Protein 3HZ2 (pdb70)

InterPro domains:
  IPR001064 Beta/gamma crystallin [PF00030] (41-120)
  IPR001064 Beta/gamma crystallin [PS50915] (39-78)
  IPR001064 Beta/gamma crystallin [PS50915] (79-120)
  IPR001064 Beta/gamma crystallin [SM00247] (40-120)
  IPR011024 Gamma-crystallin-like [SSF49695] (39-120)
  IPR050252 Beta/Gamma-Crystallin [PTHR11818] (39-119)

CATH classification: 2.60.20.10

Solvent-accessible surface area: 15380 Å² total; per-residue (Å²): 184,87,10,47,0,32,0,22,50,94,84,112,55,24,47,88,50,51,77,1,93,66,70,26,67,31,0,22,73,98,0,40,70,85,0,5,0,0,48,5,116,24,29,50,0,54,0,14,18,120,32,101,49,21,42,92,114,48,68,10,24,93,33,108,39,54,33,0,103,75,3,12,1,57,59,79,23,0,6,0,0,82,91,103,193,86,11,48,0,32,0,21,50,94,82,111,54,23,49,81,50,51,78,1,90,67,70,28,65,32,0,22,69,104,0,62,74,83,0,5,0,0,48,2,89,23,29,55,0,14,0,0,21,128,93,71,36,18,11,154,54,48,68,10,25,93,30,97,41,53,31,0,102,75,3,12,1,59,62,79,23,0,6,0,0,40,89,107,191,79,24,47,0,36,0,22,49,61,51,107,56,23,49,90,49,42,72,2,83,62,53,27,67,30,0,19,87,109,0,40,63,70,0,4,0,0,49,4,114,22,33,52,0,56,0,24,23,129,34,101,48,21,42,152,112,50,67,12,24,95,31,103,40,51,30,0,71,88,20,50,1,47,6,14,24,0,5,0,0,90,71,108,165,83,21,38,0,28,0,22,47,59,49,107,56,23,49,117,55,47,75,1,90,61,63,27,66,30,0,16,104,111,0,60,66,67,0,3,0,0,49,4,91,15,32,51,0,15,0,0,18,116,84,77,37,18,12,88,54,48,66,13,25,94,31,107,39,50,33,1,72,88,19,49,1,49,6,14,24,0,6,0,0,35,73,112

Foldseek 3Di:
DQWKKKWAQAFQRDDDIAIDRFWWLFADDPCQLRTFWMATQAAKKKFAQAGNRDHDIFIGGGDIGSGCVVSVDDHSRTGTMGGD/DQWWKKFAQAQQRDDDIDIDRFWWLFADDPCQLRTFWMAGQAAKKKFAQAGNRDHDIFIGGGDIGSGCVVSVDDHSRTGTMGGD/DQWWKKFAQAQQRDDDIDIDRFWWLFAHDPCQLRTFWMAGQAAKKKFAQAGRRDHDIFIDGGDIGSGCVVSVDDHSRTGTMGGD/DAWWKKFAQAQQRDDDIDIDRFWWLFADDPCQLRTFWMATQAAKKKFAQAGNRDHDIFIDGGDIGSGCVVSVDDHSRTGTMGGD

B-factor: mean 15.64, std 8.11, range [5.04, 55.4]

Secondary structure (DSSP, 8-state):
---EEEEEEEGGGEEEEEEESS-BTT-SSS-TTT--EEEEEES-EEEEEETTTEEEEEEE-SEEESSGGGGTPPTT---EEEE-/---EEEEEEEGGGEEEEEEESS-BTT-SSS-TTT--EEEEEES-EEEEEETTTEEEEEEE-SEEESSGGGGTPPTT---EEEE-/---EEEEEEEGGGEEEEEEESS-BTT-SSS-TTT--EEEEEES-EEEEEETTTEEEEEEE-SEEESSGGGGTPPTT---EEEE-/---EEEEEEETTTEEEEEEESS-BTTSSTT-TTT--EEEEEES-EEEEEETTTEEEEEEE-SEEESSGGGGTPPTT---EEEE-

Structure (mmCIF, N/CA/C/O backbone):
data_3HZ2
#
_entry.id   3HZ2
#
_cell.length_a   29.300
_cell.length_b   54.202
_cell.length_c   54.179
_cell.angle_alpha   85.810
_cell.angle_beta   74.310
_cell.angle_gamma   74.320
#
_symmetry.space_group_name_H-M   'P 1'
#
loop_
_entity.id
_entity.type
_entity.pdbx_description
1 polymer 'Beta/gama crystallin family protein'
2 non-polymer 'CALCIUM ION'
3 water water
#
loop_
_atom_site.group_PDB
_atom_site.id
_atom_site.type_symbol
_atom_site.label_atom_id
_atom_site.label_alt_id
_atom_site.label_comp_id
_atom_site.label_asym_id
_atom_site.label_entity_id
_atom_site.label_seq_id
_atom_site.pdbx_PDB_ins_code
_atom_site.Cartn_x
_atom_site.Cartn_y
_atom_site.Cartn_z
_atom_site.occupancy
_atom_site.B_iso_or_equiv
_atom_site.auth_seq_id
_atom_site.auth_comp_id
_atom_site.auth_asym_id
_atom_site.auth_atom_id
_atom_site.pdbx_PDB_model_num
ATOM 1 N N . ASN A 1 1 ? -8.554 -14.822 9.739 1.00 40.12 1 ASN A N 1
ATOM 2 C CA . ASN A 1 1 ? -8.974 -13.969 8.591 1.00 38.87 1 ASN A CA 1
ATOM 3 C C . ASN A 1 1 ? -8.697 -12.497 8.870 1.00 37.49 1 ASN A C 1
ATOM 4 O O . ASN A 1 1 ? -9.245 -11.617 8.204 1.00 37.69 1 ASN A O 1
ATOM 9 N N . ALA A 1 2 ? -7.848 -12.237 9.860 1.00 34.52 2 ALA A N 1
ATOM 10 C CA . ALA A 1 2 ? -7.491 -10.871 10.225 1.00 31.57 2 ALA A 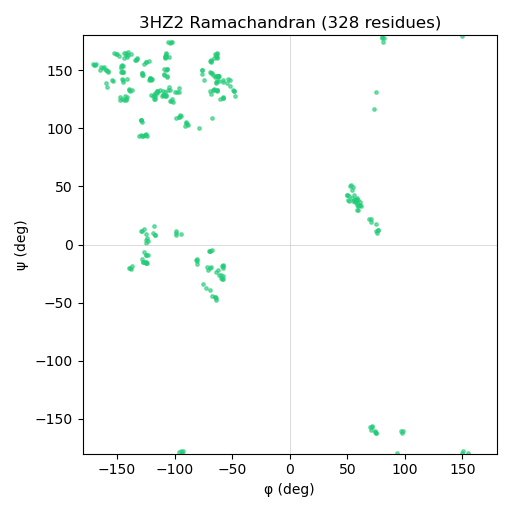CA 1
ATOM 11 C C . ALA A 1 2 ? -6.987 -10.128 8.990 1.00 29.11 2 ALA A C 1
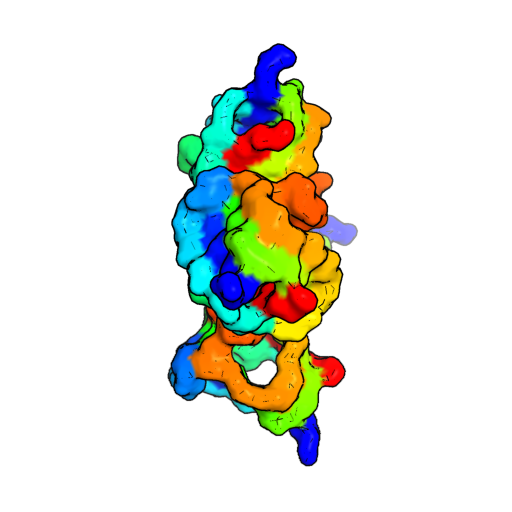ATOM 12 O O . ALA A 1 2 ? -6.301 -10.708 8.148 1.00 28.48 2 ALA A O 1
ATOM 14 N N . ALA A 1 3 ? -7.333 -8.848 8.885 1.00 25.78 3 ALA A N 1
ATOM 15 C CA . ALA A 1 3 ? -6.924 -8.031 7.747 1.00 21.19 3 ALA A CA 1
ATOM 16 C C . ALA A 1 3 ? -5.418 -8.098 7.511 1.00 18.60 3 ALA A C 1
ATOM 17 O O . ALA A 1 3 ? -4.624 -8.030 8.449 1.00 17.31 3 ALA A O 1
ATOM 19 N N . GLU A 1 4 ? -5.028 -8.236 6.249 1.00 16.38 4 GLU A N 1
ATOM 20 C CA . GLU A 1 4 ? -3.618 -8.311 5.900 1.00 14.52 4 GLU A CA 1
ATOM 21 C C . GLU A 1 4 ? -3.381 -7.824 4.480 1.00 11.98 4 GLU A C 1
ATOM 22 O O . GLU A 1 4 ? -4.170 -8.097 3.583 1.00 10.96 4 GLU A O 1
ATOM 28 N N . VAL A 1 5 ? -2.288 -7.099 4.283 1.00 10.28 5 VAL A N 1
ATOM 29 C CA . VAL A 1 5 ? -1.961 -6.587 2.960 1.00 9.31 5 VAL A CA 1
ATOM 30 C C . VAL A 1 5 ? -0.454 -6.608 2.774 1.00 10.16 5 VAL A C 1
ATOM 31 O O . VAL A 1 5 ? 0.295 -6.313 3.704 1.00 10.90 5 VAL A O 1
ATOM 35 N N . ILE A 1 6 ? -0.013 -6.990 1.579 1.00 9.78 6 ILE A N 1
ATOM 36 C CA . ILE A 1 6 ? 1.408 -7.011 1.277 1.00 8.85 6 ILE A CA 1
ATOM 37 C C . ILE A 1 6 ? 1.654 -6.002 0.161 1.00 9.36 6 ILE A C 1
ATOM 38 O O . ILE A 1 6 ? 0.991 -6.028 -0.878 1.00 8.88 6 ILE A O 1
ATOM 43 N N . VAL A 1 7 ? 2.593 -5.096 0.395 1.00 9.42 7 VAL A N 1
ATOM 44 C CA . VAL A 1 7 ? 2.926 -4.071 -0.583 1.00 8.64 7 VAL A CA 1
ATOM 45 C C . VAL A 1 7 ? 4.298 -4.374 -1.168 1.00 8.59 7 VAL A C 1
ATOM 46 O O . VAL A 1 7 ? 5.174 -4.901 -0.480 1.00 7.51 7 VAL A O 1
ATOM 50 N N . TYR A 1 8 ? 4.482 -4.043 -2.441 1.00 9.25 8 TYR A N 1
ATOM 51 C CA . TYR A 1 8 ? 5.746 -4.320 -3.111 1.00 8.20 8 TYR A CA 1
ATOM 52 C C . TYR A 1 8 ? 6.346 -3.118 -3.812 1.00 8.92 8 TYR A C 1
ATOM 53 O O . TYR A 1 8 ? 5.631 -2.258 -4.331 1.00 5.85 8 TYR A O 1
ATOM 62 N N . GLU A 1 9 ? 7.674 -3.093 -3.839 1.00 9.16 9 GLU A N 1
ATOM 63 C CA . GLU A 1 9 ? 8.427 -2.022 -4.467 1.00 9.60 9 GLU A CA 1
ATOM 64 C C . GLU A 1 9 ? 8.203 -1.945 -5.977 1.00 10.01 9 GLU A C 1
ATOM 65 O O . GLU A 1 9 ? 7.955 -0.877 -6.505 1.00 8.38 9 GLU A O 1
ATOM 71 N N . HIS A 1 10 ? 8.278 -3.068 -6.680 1.00 9.36 10 HIS A N 1
ATOM 72 C CA . HIS A 1 10 ? 8.097 -3.036 -8.128 1.00 9.60 10 HIS A CA 1
ATOM 73 C C . HIS A 1 10 ? 6.771 -3.633 -8.570 1.00 9.71 10 HIS A C 1
ATOM 74 O O . HIS A 1 10 ? 6.109 -4.342 -7.808 1.00 9.48 10 HIS A O 1
ATOM 81 N N . VAL A 1 11 ? 6.389 -3.350 -9.813 1.00 8.93 11 VAL A N 1
ATOM 82 C CA . VAL A 1 11 ? 5.162 -3.909 -10.352 1.00 9.57 11 VAL A CA 1
ATOM 83 C C . VAL A 1 11 ? 5.379 -5.417 -10.406 1.00 8.77 11 VAL A C 1
ATOM 84 O O . VAL A 1 11 ? 6.518 -5.891 -10.355 1.00 7.45 11 VAL A O 1
ATOM 88 N N . ASN A 1 12 ? 4.288 -6.162 -10.516 1.00 10.74 12 ASN A N 1
ATOM 89 C CA . ASN A 1 12 ? 4.342 -7.617 -10.540 1.00 10.51 12 ASN A CA 1
ATOM 90 C C . ASN A 1 12 ? 4.970 -8.211 -9.288 1.00 9.58 12 ASN A C 1
ATOM 91 O O . ASN A 1 12 ? 5.644 -9.242 -9.331 1.00 8.34 12 ASN A O 1
ATOM 96 N N . PHE A 1 13 ? 4.747 -7.528 -8.171 1.00 8.97 13 PHE A N 1
ATOM 97 C CA . PHE A 1 13 ? 5.200 -7.973 -6.863 1.00 7.83 13 PHE A CA 1
ATOM 98 C C . PHE A 1 13 ? 6.703 -8.174 -6.687 1.00 7.55 13 PHE A C 1
ATOM 99 O O . PHE A 1 13 ? 7.132 -9.099 -5.995 1.00 10.02 13 PHE A O 1
ATOM 107 N N . GLY A 1 14 ? 7.497 -7.290 -7.284 1.00 8.88 14 GLY A N 1
ATOM 108 C CA . GLY A 1 14 ? 8.940 -7.402 -7.170 1.00 9.50 14 GLY A CA 1
ATOM 109 C C . GLY A 1 14 ? 9.553 -6.428 -6.183 1.00 9.07 14 GLY A C 1
ATOM 110 O O . GLY A 1 14 ? 8.860 -5.571 -5.625 1.00 8.53 14 GLY A O 1
ATOM 111 N N . GLY A 1 15 ? 10.859 -6.571 -5.963 1.00 10.00 15 GLY A N 1
ATOM 112 C CA . GLY A 1 15 ? 11.576 -5.697 -5.049 1.00 9.05 15 GLY A CA 1
ATOM 113 C C . GLY A 1 15 ? 11.269 -5.886 -3.576 1.00 10.05 15 GLY A C 1
ATOM 114 O O . GLY A 1 15 ? 10.790 -6.940 -3.152 1.00 9.64 15 GLY A O 1
ATOM 115 N N . LYS A 1 16 ? 11.563 -4.856 -2.789 1.00 10.30 16 LYS A N 1
ATOM 116 C CA . LYS A 1 16 ? 11.314 -4.886 -1.352 1.00 12.93 16 LYS A CA 1
ATOM 117 C C . LYS A 1 16 ? 9.817 -5.058 -1.116 1.00 13.31 16 LYS A C 1
ATOM 118 O O . LYS A 1 16 ? 9.000 -4.493 -1.842 1.00 11.67 16 LYS A O 1
ATOM 124 N N . SER A 1 17 ? 9.458 -5.856 -0.117 1.00 12.17 17 SER A N 1
ATOM 125 C CA . SER A 1 17 ? 8.051 -6.063 0.193 1.00 11.90 17 SER A CA 1
ATOM 126 C C . SER A 1 17 ? 7.843 -5.928 1.689 1.00 11.21 17 SER A C 1
ATOM 127 O O . SER A 1 17 ? 8.789 -6.048 2.469 1.00 10.23 17 SER A O 1
ATOM 130 N N . PHE A 1 18 ? 6.604 -5.664 2.084 1.00 10.61 18 PHE A N 1
ATOM 131 C CA . PHE A 1 18 ? 6.264 -5.518 3.494 1.00 11.33 18 PHE A CA 1
ATOM 132 C C . PHE A 1 18 ? 4.899 -6.135 3.738 1.00 12.38 18 PHE A C 1
ATOM 133 O O . PHE A 1 18 ? 3.923 -5.781 3.079 1.00 11.24 18 PHE A O 1
ATOM 141 N N . ASP A 1 19 ? 4.838 -7.061 4.688 1.00 12.89 19 ASP A N 1
ATOM 142 C CA . ASP A 1 19 ? 3.589 -7.732 5.028 1.00 14.80 19 ASP A CA 1
ATOM 143 C C . ASP A 1 19 ? 2.989 -7.007 6.229 1.00 14.47 19 ASP A C 1
ATOM 144 O O . ASP A 1 19 ? 3.513 -7.095 7.337 1.00 15.61 19 ASP A O 1
ATOM 149 N N . ALA A 1 20 ? 1.889 -6.297 6.006 1.00 13.69 20 ALA A N 1
ATOM 150 C CA . ALA A 1 20 ? 1.248 -5.541 7.072 1.00 13.80 20 ALA A CA 1
ATOM 151 C C . ALA A 1 20 ? -0.042 -6.158 7.604 1.00 14.09 20 ALA A C 1
ATOM 152 O O . ALA A 1 20 ? -0.919 -6.559 6.838 1.00 12.06 20 ALA A O 1
ATOM 154 N N . THR A 1 21 ? -0.143 -6.226 8.927 1.00 13.53 21 THR A N 1
ATOM 155 C CA . THR A 1 21 ? -1.331 -6.744 9.587 1.00 14.66 21 THR A CA 1
ATOM 156 C C . THR A 1 21 ? -1.854 -5.658 10.522 1.00 15.28 21 THR A C 1
ATOM 157 O O . THR A 1 21 ? -2.835 -5.852 11.240 1.00 16.86 21 THR A O 1
ATOM 161 N N . SER A 1 22 ? -1.186 -4.508 10.496 1.00 14.97 22 SER A N 1
ATOM 162 C CA . SER A 1 22 ? -1.566 -3.362 11.318 1.00 14.50 22 SER A CA 1
ATOM 163 C C . SER A 1 22 ? -1.388 -2.092 10.494 1.00 15.00 22 SER A C 1
ATOM 164 O O . SER A 1 22 ? -0.742 -2.114 9.445 1.00 14.61 22 SER A O 1
ATOM 167 N N . ASP A 1 23 ? -1.954 -0.986 10.968 1.00 14.66 23 ASP A N 1
ATOM 168 C CA . ASP A 1 23 ? -1.871 0.277 10.244 1.00 15.22 23 ASP A CA 1
ATOM 169 C C . ASP A 1 23 ? -0.450 0.811 10.082 1.00 13.92 23 ASP A C 1
ATOM 170 O O . ASP A 1 23 ? 0.392 0.649 10.964 1.00 13.39 23 ASP A O 1
ATOM 175 N N . GLN A 1 24 ? -0.197 1.453 8.942 1.00 13.50 24 GLN A N 1
ATOM 176 C CA . GLN A 1 24 ? 1.123 1.989 8.619 1.00 12.02 24 GLN A CA 1
ATOM 177 C C . GLN A 1 24 ? 1.095 3.476 8.263 1.00 12.74 24 GLN A C 1
ATOM 178 O O . GLN A 1 24 ? 0.873 3.840 7.108 1.00 11.69 24 GLN A O 1
ATOM 184 N N . PRO A 1 25 ? 1.343 4.355 9.245 1.00 13.17 25 PRO A N 1
ATOM 185 C CA . PRO A 1 25 ? 1.330 5.796 8.974 1.00 14.11 25 PRO A CA 1
ATOM 186 C C . PRO A 1 25 ? 2.509 6.264 8.126 1.00 15.03 25 PRO A C 1
ATOM 187 O O . PRO A 1 25 ? 2.573 7.429 7.733 1.00 14.92 25 PRO A O 1
ATOM 191 N N . GLY A 1 26 ? 3.433 5.348 7.846 1.00 13.70 26 GLY A N 1
ATOM 192 C CA . GLY A 1 26 ? 4.594 5.680 7.040 1.00 15.30 26 GLY A CA 1
ATOM 193 C C . GLY A 1 26 ? 4.749 4.773 5.829 1.00 16.08 26 GLY A C 1
ATOM 194 O O . GLY A 1 26 ? 5.770 4.818 5.142 1.00 16.57 26 GLY A O 1
ATOM 195 N N . ALA A 1 27 ? 3.734 3.946 5.577 1.00 14.84 27 ALA A N 1
ATOM 196 C CA . ALA A 1 27 ? 3.714 3.017 4.446 1.00 15.82 27 ALA A CA 1
ATOM 197 C C . ALA A 1 27 ? 4.610 1.790 4.608 1.00 17.21 27 ALA A C 1
ATOM 198 O O . ALA A 1 27 ? 4.927 1.117 3.626 1.00 17.65 27 ALA A O 1
ATOM 200 N N . GLY A 1 28 ? 5.020 1.499 5.839 1.00 19.28 28 GLY A N 1
ATOM 201 C CA . GLY A 1 28 ? 5.848 0.330 6.071 1.00 21.63 28 GLY A CA 1
ATOM 202 C C . GLY A 1 28 ? 7.345 0.555 6.165 1.00 24.55 28 GLY A C 1
ATOM 203 O O . GLY A 1 28 ? 7.813 1.675 6.370 1.00 25.88 28 GLY A O 1
ATOM 204 N N . ASP A 1 29 ? 8.093 -0.533 6.004 1.00 24.98 29 ASP A N 1
ATOM 205 C CA . ASP A 1 29 ? 9.551 -0.513 6.085 1.00 25.50 29 ASP A CA 1
ATOM 206 C C . ASP A 1 29 ? 10.235 0.006 4.819 1.00 23.37 29 ASP A C 1
ATOM 207 O O . ASP A 1 29 ? 10.390 -0.726 3.844 1.00 23.24 29 ASP A O 1
ATOM 212 N N . ASN A 1 30 ? 10.649 1.269 4.849 1.00 22.13 30 ASN A N 1
ATOM 213 C CA . ASN A 1 30 ? 11.334 1.895 3.721 1.00 22.11 30 ASN A CA 1
ATOM 214 C C . ASN A 1 30 ? 10.628 1.769 2.374 1.00 20.41 30 ASN A C 1
ATOM 215 O O . ASN A 1 30 ? 11.280 1.618 1.335 1.00 19.95 30 ASN A O 1
ATOM 220 N N . LEU A 1 31 ? 9.303 1.843 2.383 1.00 16.17 31 LEU A N 1
ATOM 221 C CA . LEU A 1 31 ? 8.540 1.744 1.145 1.00 15.05 31 LEU A CA 1
ATOM 222 C C . LEU A 1 31 ? 7.739 3.003 0.846 1.00 14.27 31 LEU A C 1
ATOM 223 O O . LEU A 1 31 ? 6.825 2.980 0.026 1.00 13.34 31 LEU A O 1
ATOM 228 N N . ASN A 1 32 ? 8.072 4.100 1.516 1.00 13.96 32 ASN A N 1
ATOM 229 C CA . ASN A 1 32 ? 7.369 5.349 1.268 1.00 13.05 32 ASN A CA 1
ATOM 230 C C . ASN A 1 32 ? 7.718 5.846 -0.136 1.00 12.82 32 ASN A C 1
ATOM 231 O O . ASN A 1 32 ? 8.891 5.923 -0.509 1.00 11.03 32 ASN A O 1
ATOM 236 N N . ASP A 1 33 ? 6.689 6.166 -0.911 1.00 11.29 33 ASP A N 1
ATOM 237 C CA . ASP A 1 33 ? 6.866 6.638 -2.278 1.00 11.72 33 ASP A CA 1
ATOM 238 C C . ASP A 1 33 ? 7.561 5.634 -3.185 1.00 11.49 33 ASP A C 1
ATOM 239 O O . ASP A 1 33 ? 8.337 6.017 -4.063 1.00 10.77 33 ASP A O 1
ATOM 244 N N . LYS A 1 34 ? 7.268 4.353 -2.978 1.00 10.77 34 LYS A N 1
ATOM 245 C CA . LYS A 1 34 ? 7.860 3.290 -3.785 1.00 11.02 34 LYS A CA 1
ATOM 246 C C . LYS A 1 34 ? 6.874 2.192 -4.190 1.00 9.92 34 LYS A C 1
ATOM 247 O O . LYS A 1 34 ? 7.122 1.466 -5.143 1.00 8.22 34 LYS A O 1
ATOM 253 N N . ILE A 1 35 ? 5.768 2.050 -3.470 1.00 9.36 35 ILE A N 1
ATOM 254 C CA . ILE A 1 35 ? 4.821 0.976 -3.772 1.00 7.89 35 ILE A CA 1
ATOM 255 C C . ILE A 1 35 ? 4.249 0.977 -5.190 1.00 9.49 35 ILE A C 1
ATOM 256 O O . ILE A 1 35 ? 3.685 1.973 -5.6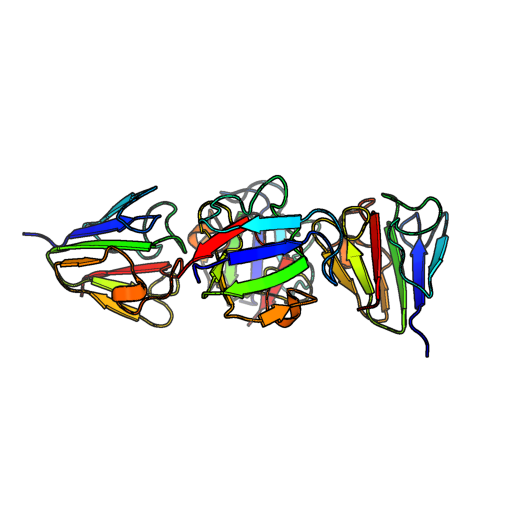47 1.00 11.22 35 ILE A O 1
ATOM 261 N N . SER A 1 36 ? 4.393 -0.163 -5.871 1.00 7.49 36 SER A N 1
ATOM 262 C CA . SER A 1 36 ? 3.926 -0.328 -7.247 1.00 8.74 36 SER A CA 1
ATOM 263 C C . SER A 1 36 ? 2.979 -1.496 -7.486 1.00 7.67 36 SER A C 1
ATOM 264 O O . SER A 1 36 ? 2.346 -1.582 -8.538 1.00 8.69 36 SER A O 1
ATOM 267 N N . SER A 1 37 ? 2.909 -2.413 -6.531 1.00 9.21 37 SER A N 1
ATOM 268 C CA . SER A 1 37 ? 1.994 -3.542 -6.640 1.00 9.04 37 SER A CA 1
ATOM 269 C C . SER A 1 37 ? 1.531 -3.876 -5.229 1.00 8.73 37 SER A C 1
ATOM 270 O O . SER A 1 37 ? 2.238 -3.611 -4.254 1.00 8.82 37 SER A O 1
ATOM 273 N N . ILE A 1 38 ? 0.333 -4.438 -5.118 1.00 8.54 38 ILE A N 1
ATOM 274 C CA . ILE A 1 38 ? -0.239 -4.739 -3.815 1.00 7.68 38 ILE A CA 1
ATOM 275 C C . ILE A 1 38 ? -1.067 -6.018 -3.821 1.00 8.34 38 ILE A C 1
ATOM 276 O O . ILE A 1 38 ? -1.688 -6.362 -4.825 1.00 7.81 38 ILE A O 1
ATOM 281 N N . LYS A 1 39 ? -1.074 -6.708 -2.685 1.00 9.45 39 LYS A N 1
ATOM 282 C CA . LYS A 1 39 ? -1.870 -7.921 -2.525 1.00 8.26 39 LYS A CA 1
ATOM 283 C C . LYS A 1 39 ? -2.686 -7.794 -1.246 1.00 8.46 39 LYS A C 1
ATOM 284 O O . LYS A 1 39 ? -2.134 -7.863 -0.151 1.00 8.78 39 LYS A O 1
ATOM 290 N N . VAL A 1 40 ? -3.994 -7.590 -1.377 1.00 8.84 40 VAL A N 1
ATOM 291 C CA . VAL A 1 40 ? -4.843 -7.490 -0.198 1.00 9.45 40 VAL A CA 1
ATOM 292 C C . VAL A 1 40 ? -5.337 -8.902 0.101 1.00 8.16 40 VAL A C 1
ATOM 293 O O . VAL A 1 40 ? -6.236 -9.407 -0.567 1.00 9.04 40 VAL A O 1
ATOM 297 N N . LYS A 1 41 ? -4.726 -9.535 1.095 1.00 10.40 41 LYS A N 1
ATOM 298 C CA . LYS A 1 41 ? -5.075 -10.896 1.485 1.00 11.89 41 LYS A CA 1
ATOM 299 C C . LYS A 1 41 ? -6.452 -10.953 2.130 1.00 12.73 41 LYS A C 1
ATOM 300 O O . LYS A 1 41 ? -7.223 -11.887 1.899 1.00 10.26 41 LYS A O 1
ATOM 306 N N . SER A 1 42 ? -6.754 -9.948 2.943 1.00 13.35 42 SER A N 1
ATOM 307 C CA . SER A 1 42 ? -8.037 -9.882 3.628 1.00 13.93 42 SER A CA 1
ATOM 308 C C . SER A 1 42 ? -8.296 -8.484 4.165 1.00 14.30 42 SER A C 1
ATOM 309 O O . SER A 1 42 ? -7.360 -7.735 4.459 1.00 15.00 42 SER A O 1
ATOM 312 N N . GLY A 1 43 ? -9.574 -8.142 4.295 1.00 14.21 43 GLY A N 1
ATOM 313 C CA . GLY A 1 43 ? -9.949 -6.833 4.791 1.00 13.74 43 GLY A CA 1
ATOM 314 C C . GLY A 1 43 ? -9.883 -5.794 3.692 1.00 13.98 43 GLY A C 1
ATOM 315 O O . GLY A 1 43 ? -9.463 -6.091 2.572 1.00 14.07 43 GLY A O 1
ATOM 316 N N . THR A 1 44 ? -10.319 -4.579 4.002 1.00 13.55 44 THR A N 1
ATOM 317 C CA . THR A 1 44 ? -10.279 -3.490 3.038 1.00 13.38 44 THR A CA 1
ATOM 318 C C . THR A 1 44 ? -9.267 -2.488 3.568 1.00 11.43 44 THR A C 1
ATOM 319 O O . THR A 1 44 ? -9.286 -2.142 4.750 1.00 11.42 44 THR A O 1
ATOM 323 N N . TRP A 1 45 ? -8.377 -2.036 2.696 1.00 9.01 45 TRP A N 1
ATOM 324 C CA . TRP A 1 45 ? -7.346 -1.097 3.102 1.00 9.25 45 TRP A CA 1
ATOM 325 C C . TRP A 1 45 ? -7.388 0.211 2.331 1.00 9.51 45 TRP A C 1
ATOM 326 O O . TRP A 1 45 ? -7.659 0.236 1.129 1.00 10.86 45 TRP A O 1
ATOM 337 N N . ARG A 1 46 ? -7.106 1.296 3.040 1.00 9.29 46 ARG A N 1
ATOM 338 C CA . ARG A 1 46 ? -7.089 2.627 2.454 1.00 9.67 46 ARG A CA 1
ATOM 339 C C . ARG A 1 46 ? -5.655 3.117 2.325 1.00 9.08 46 ARG A C 1
ATOM 340 O O . ARG A 1 46 ? -4.894 3.094 3.296 1.00 10.38 46 ARG A O 1
ATOM 348 N N . PHE A 1 47 ? -5.291 3.561 1.125 1.00 9.12 47 PHE A N 1
ATOM 349 C CA . PHE A 1 47 ? -3.946 4.053 0.867 1.00 8.21 47 PHE A CA 1
ATOM 350 C C . PHE A 1 47 ? -3.966 5.560 0.643 1.00 8.85 47 PHE A C 1
ATOM 351 O O . PHE A 1 47 ? -4.745 6.063 -0.160 1.00 10.81 47 PHE A O 1
ATOM 359 N N . TYR A 1 48 ? -3.105 6.265 1.370 1.00 9.45 48 TYR A N 1
ATOM 360 C CA . TYR A 1 48 ? -3.013 7.722 1.302 1.00 8.56 48 TYR A CA 1
ATOM 361 C C . TYR A 1 48 ? -1.763 8.186 0.578 1.00 9.79 48 TYR A C 1
ATOM 362 O O . TYR A 1 48 ? -0.727 7.522 0.617 1.00 9.93 48 TYR A O 1
ATOM 371 N N . GLU A 1 49 ? -1.848 9.342 -0.069 1.00 9.06 49 GLU A N 1
ATOM 372 C CA . GLU A 1 49 ? -0.690 9.837 -0.787 1.00 10.67 49 GLU A CA 1
ATOM 373 C C . GLU A 1 49 ? 0.319 10.534 0.123 1.00 9.71 49 GLU A C 1
ATOM 374 O O . GLU A 1 49 ? 1.434 10.778 -0.282 1.00 10.25 49 GLU A O 1
ATOM 380 N N . TYR A 1 50 ? -0.052 10.854 1.355 1.00 10.05 50 TYR A N 1
ATOM 381 C CA . TYR A 1 50 ? 0.895 11.521 2.249 1.00 10.61 50 TYR A CA 1
ATOM 382 C C . TYR A 1 50 ? 1.039 10.730 3.539 1.00 11.68 50 TYR A C 1
ATOM 383 O O . TYR A 1 50 ? 0.144 9.969 3.899 1.00 11.53 50 TYR A O 1
ATOM 392 N N . ILE A 1 51 ? 2.156 10.899 4.240 1.00 11.50 51 ILE A N 1
ATOM 393 C CA . ILE A 1 51 ? 2.336 10.167 5.489 1.00 12.92 51 ILE A CA 1
ATOM 394 C C . ILE A 1 51 ? 1.264 10.622 6.472 1.00 12.31 51 ILE A C 1
ATOM 395 O O . ILE A 1 51 ? 0.610 11.647 6.263 1.00 11.03 51 ILE A O 1
ATOM 400 N N . ASN A 1 52 ? 1.076 9.851 7.533 1.00 12.11 52 ASN A N 1
ATOM 401 C CA . ASN A 1 52 ? 0.081 10.175 8.545 1.00 12.21 52 ASN A CA 1
ATOM 402 C C . ASN A 1 52 ? -1.314 10.358 7.964 1.00 12.11 52 ASN A C 1
ATOM 403 O O . ASN A 1 52 ? -2.067 11.234 8.388 1.00 11.41 52 ASN A O 1
ATOM 408 N N . TYR A 1 53 ? -1.639 9.530 6.976 1.00 10.91 53 TYR A N 1
ATOM 409 C CA . TYR A 1 53 ? -2.949 9.541 6.337 1.00 9.92 53 TYR A CA 1
ATOM 410 C C . TYR A 1 53 ? -3.375 10.900 5.789 1.00 10.92 53 TYR A C 1
ATOM 411 O O . TYR A 1 53 ? -4.494 11.366 6.028 1.00 9.35 53 TYR A O 1
ATOM 420 N N . GLY A 1 54 ? -2.478 11.526 5.034 1.00 9.65 54 GLY A N 1
ATOM 421 C CA . GLY A 1 54 ? -2.785 12.820 4.455 1.00 10.24 54 GLY A CA 1
ATOM 422 C C . GLY A 1 54 ? -3.012 12.753 2.956 1.00 11.06 54 GLY A C 1
ATOM 423 O O . GLY A 1 54 ? -2.612 11.787 2.293 1.00 12.44 54 GLY A O 1
ATOM 424 N N . GLY A 1 55 ? -3.663 13.781 2.421 1.00 11.35 55 GLY A N 1
ATOM 425 C CA . GLY A 1 55 ? -3.934 13.838 0.996 1.00 11.08 55 GLY A CA 1
ATOM 426 C C . GLY A 1 55 ? -5.027 12.916 0.491 1.00 10.87 55 GLY A C 1
ATOM 427 O O . GLY A 1 55 ? -5.857 12.423 1.254 1.00 10.42 55 GLY A O 1
ATOM 428 N N . ARG A 1 56 ? -5.019 12.684 -0.817 1.00 10.82 56 ARG A N 1
ATOM 429 C CA . ARG A 1 56 ? -6.002 11.829 -1.465 1.00 10.50 56 ARG A CA 1
ATOM 430 C C . ARG A 1 56 ? -5.813 10.375 -1.058 1.00 10.73 56 ARG A C 1
ATOM 431 O O . ARG A 1 56 ? -4.724 9.976 -0.651 1.00 11.35 56 ARG A O 1
ATOM 439 N N . TYR A 1 57 ? -6.877 9.587 -1.173 1.00 11.01 57 TYR A N 1
ATOM 440 C CA . TYR A 1 57 ? -6.816 8.180 -0.802 1.00 12.52 57 TYR A CA 1
ATOM 441 C C . TYR A 1 57 ? -7.581 7.276 -1.756 1.00 13.34 57 TYR A C 1
ATOM 442 O O . TYR A 1 57 ? -8.425 7.733 -2.534 1.00 13.35 57 TYR A O 1
ATOM 451 N N . TRP A 1 58 ? -7.272 5.984 -1.678 1.00 11.75 58 TRP A N 1
ATOM 452 C CA . TRP A 1 58 ? -7.894 4.964 -2.515 1.00 11.29 58 TRP A CA 1
ATOM 453 C C . TRP A 1 58 ? -8.158 3.736 -1.647 1.00 10.83 58 TRP A C 1
ATOM 454 O O . TRP A 1 58 ? -7.283 3.303 -0.897 1.00 11.34 58 TRP A O 1
ATOM 465 N N . ASP A 1 59 ? -9.362 3.180 -1.745 1.00 11.95 59 ASP A N 1
ATOM 466 C CA . ASP A 1 59 ? -9.723 2.008 -0.953 1.00 12.70 59 ASP A CA 1
ATOM 467 C C . ASP A 1 59 ? -9.695 0.737 -1.788 1.00 13.08 59 ASP A C 1
ATOM 468 O O . ASP A 1 59 ? -10.373 0.640 -2.810 1.00 14.44 59 ASP A O 1
ATOM 473 N N . LEU A 1 60 ? -8.908 -0.238 -1.344 1.00 12.93 60 LEU A N 1
ATOM 474 C CA . LEU A 1 60 ? -8.781 -1.499 -2.059 1.00 12.15 60 LEU A CA 1
ATOM 475 C C . LEU A 1 60 ? -9.254 -2.688 -1.238 1.00 11.33 60 LEU A C 1
ATOM 476 O O . LEU A 1 60 ? -8.835 -2.875 -0.097 1.00 10.75 60 LEU A O 1
ATOM 481 N N . GLY A 1 61 ? -10.128 -3.490 -1.835 1.00 11.17 61 GLY A N 1
ATOM 482 C CA . GLY A 1 61 ? -10.632 -4.670 -1.162 1.00 11.36 61 GLY A CA 1
ATOM 483 C C . GLY A 1 61 ? -9.797 -5.886 -1.527 1.00 11.56 61 GLY A C 1
ATOM 484 O O . GLY A 1 61 ? -8.840 -5.775 -2.301 1.00 8.88 61 GLY A O 1
ATOM 485 N N . PRO A 1 62 ? -10.136 -7.066 -0.990 1.00 11.38 62 PRO A N 1
ATOM 486 C CA . PRO A 1 62 ? -9.399 -8.301 -1.273 1.00 12.96 62 PRO A CA 1
ATOM 487 C C . PRO A 1 62 ? -9.146 -8.522 -2.757 1.00 12.07 62 PRO A C 1
ATOM 488 O O . PRO A 1 62 ? -10.049 -8.396 -3.581 1.00 13.81 62 PRO A O 1
ATOM 492 N N . GLY A 1 63 ? -7.905 -8.854 -3.087 1.00 10.30 63 GLY A N 1
ATOM 493 C CA . GLY A 1 63 ? -7.546 -9.090 -4.471 1.00 10.51 63 GLY A CA 1
ATOM 494 C C . GLY A 1 63 ? -6.099 -8.719 -4.714 1.00 10.69 63 GLY A C 1
ATOM 495 O O . GLY A 1 63 ? -5.402 -8.269 -3.799 1.00 9.91 63 GLY A O 1
ATOM 496 N N . GLU A 1 64 ? -5.636 -8.901 -5.945 1.00 10.62 64 GLU A N 1
ATOM 497 C CA . GLU A 1 64 ? -4.258 -8.570 -6.265 1.00 9.71 64 GLU A CA 1
ATOM 498 C C . GLU A 1 64 ? -4.177 -7.506 -7.340 1.00 10.09 64 GLU A C 1
ATOM 499 O O . GLU A 1 64 ? -4.975 -7.481 -8.280 1.00 10.47 64 GLU A O 1
ATOM 505 N N . TYR A 1 65 ? -3.207 -6.615 -7.183 1.00 7.58 65 TYR A N 1
ATOM 506 C CA . TYR A 1 65 ? -3.020 -5.513 -8.108 1.00 9.91 65 TYR A CA 1
ATOM 507 C C . TYR A 1 65 ? -1.572 -5.495 -8.565 1.00 8.61 65 TYR A C 1
ATOM 508 O O . TYR A 1 65 ? -0.720 -4.913 -7.904 1.00 8.66 65 TYR A O 1
ATOM 517 N N . SER A 1 66 ? -1.305 -6.145 -9.696 1.00 8.90 66 SER A N 1
ATOM 518 C CA . SER A 1 66 ? 0.048 -6.229 -10.239 1.00 9.80 66 SER A CA 1
ATOM 519 C C . SER A 1 66 ? 0.650 -4.856 -10.508 1.00 10.58 66 SER A C 1
ATOM 520 O O . SER A 1 66 ? 1.867 -4.710 -10.614 1.00 8.15 66 SER A O 1
ATOM 523 N N . SER A 1 67 ? -0.216 -3.857 -10.631 1.00 11.06 67 SER A N 1
ATOM 524 C CA . SER A 1 67 ? 0.195 -2.475 -10.853 1.00 13.54 67 SER A CA 1
ATOM 525 C C . SER A 1 67 ? -0.784 -1.593 -10.080 1.00 12.19 67 SER A C 1
ATOM 526 O O . SER A 1 67 ? -1.990 -1.692 -10.281 1.00 12.62 67 SER A O 1
ATOM 529 N N . VAL A 1 68 ? -0.278 -0.740 -9.196 1.00 12.59 68 VAL A N 1
ATOM 530 C CA . VAL A 1 68 ? -1.164 0.125 -8.416 1.00 14.64 68 VAL A CA 1
ATOM 531 C C . VAL A 1 68 ? -2.036 1.000 -9.310 1.00 15.26 68 VAL A C 1
ATOM 532 O O . VAL A 1 68 ? -3.152 1.360 -8.945 1.00 15.43 68 VAL A O 1
ATOM 536 N N . GLU A 1 69 ? -1.534 1.336 -10.489 1.00 16.75 69 GLU A N 1
ATOM 537 C CA . GLU A 1 69 ? -2.310 2.168 -11.391 1.00 19.23 69 GLU A CA 1
ATOM 538 C C . GLU A 1 69 ? -3.606 1.495 -11.822 1.00 20.26 69 GLU A C 1
ATOM 539 O O . GLU A 1 69 ? -4.555 2.169 -12.216 1.00 19.36 69 GLU A O 1
ATOM 545 N N . SER A 1 70 ? -3.655 0.168 -11.732 1.00 22.47 70 SER A N 1
ATOM 546 C CA . SER A 1 70 ? -4.867 -0.560 -12.093 1.00 23.66 70 SER A CA 1
ATOM 547 C C . SER A 1 70 ? -5.900 -0.279 -11.006 1.00 24.69 70 SER A C 1
ATOM 548 O O . SER A 1 70 ? -7.103 -0.464 -11.202 1.00 25.28 70 SER A O 1
ATOM 551 N N . ALA A 1 71 ? -5.413 0.170 -9.852 1.00 22.21 71 ALA A N 1
ATOM 552 C CA . ALA A 1 71 ? -6.276 0.501 -8.727 1.00 21.43 71 ALA A CA 1
ATOM 553 C C . ALA A 1 71 ? -6.497 2.011 -8.695 1.00 20.07 71 ALA A C 1
ATOM 554 O O . ALA A 1 71 ? -7.015 2.553 -7.716 1.00 19.05 71 ALA A O 1
ATOM 556 N N . GLY A 1 72 ? -6.092 2.681 -9.771 1.00 18.71 72 GLY A N 1
ATOM 557 C CA . GLY A 1 72 ? -6.257 4.123 -9.863 1.00 17.05 72 GLY A CA 1
ATOM 558 C C . GLY A 1 72 ? -5.264 4.918 -9.034 1.00 15.71 72 GLY A C 1
ATOM 559 O O . GLY A 1 72 ? -5.393 6.132 -8.895 1.00 15.06 72 GLY A O 1
ATOM 560 N N . ILE A 1 73 ? -4.261 4.237 -8.495 1.00 13.97 73 ILE A N 1
ATOM 561 C CA . ILE A 1 73 ? -3.251 4.885 -7.666 1.00 12.91 73 ILE A CA 1
ATOM 562 C C . ILE A 1 73 ? -1.999 5.240 -8.466 1.00 12.64 73 ILE A C 1
ATOM 563 O O . ILE A 1 73 ? -1.466 4.410 -9.197 1.00 12.34 73 ILE A O 1
ATOM 568 N N . PRO A 1 74 ? -1.517 6.486 -8.341 1.00 13.10 74 PRO A N 1
ATOM 569 C CA . PRO A 1 74 ? -0.311 6.871 -9.080 1.00 13.45 74 PRO A CA 1
ATOM 570 C C . PRO A 1 74 ? 0.880 6.058 -8.570 1.00 11.88 74 PRO A C 1
ATOM 571 O O . PRO A 1 74 ? 0.974 5.760 -7.379 1.00 12.23 74 PRO A O 1
ATOM 575 N N . ASP A 1 75 ? 1.785 5.695 -9.467 1.00 10.80 75 ASP A N 1
ATOM 576 C CA . ASP A 1 75 ? 2.939 4.892 -9.080 1.00 11.54 75 ASP A CA 1
ATOM 577 C C . ASP A 1 75 ? 3.902 5.646 -8.163 1.00 11.32 75 ASP A C 1
ATOM 578 O O . ASP A 1 75 ? 4.058 6.860 -8.281 1.00 11.78 75 ASP A O 1
ATOM 583 N N . ASN A 1 76 ? 4.528 4.919 -7.238 1.00 9.64 76 ASN A N 1
ATOM 584 C CA . ASN A 1 76 ? 5.491 5.500 -6.298 1.00 9.63 76 ASN A CA 1
ATOM 585 C C . ASN A 1 76 ? 4.944 6.688 -5.523 1.00 9.20 76 ASN A C 1
ATOM 586 O O . ASN A 1 76 ? 5.665 7.659 -5.288 1.00 8.33 76 ASN A O 1
ATOM 591 N N . SER A 1 77 ? 3.687 6.612 -5.105 1.00 9.14 77 SER A N 1
ATOM 592 C CA . SER A 1 77 ? 3.092 7.736 -4.397 1.00 10.44 77 SER A CA 1
ATOM 593 C C . SER A 1 77 ? 2.474 7.421 -3.040 1.00 10.46 77 SER A C 1
ATOM 594 O O . SER A 1 77 ? 2.178 8.329 -2.280 1.00 10.39 77 SER A O 1
ATOM 597 N N . ILE A 1 78 ? 2.247 6.152 -2.736 1.00 8.93 78 ILE A N 1
ATOM 598 C CA . ILE A 1 78 ? 1.653 5.813 -1.445 1.00 9.39 78 ILE A CA 1
ATOM 599 C C . ILE A 1 78 ? 2.615 6.168 -0.315 1.00 8.85 78 ILE A C 1
ATOM 600 O O . ILE A 1 78 ? 3.806 5.873 -0.393 1.00 10.64 78 ILE A O 1
ATOM 605 N N . SER A 1 79 ? 2.102 6.813 0.732 1.00 9.62 79 SER A N 1
ATOM 606 C CA . SER A 1 79 ? 2.942 7.196 1.864 1.00 8.28 79 SER A CA 1
ATOM 607 C C . SER A 1 79 ? 2.423 6.715 3.210 1.00 8.03 79 SER A C 1
ATOM 608 O O . SER A 1 79 ? 3.091 6.870 4.229 1.00 10.01 79 SER A O 1
ATOM 611 N N . SER A 1 80 ? 1.226 6.141 3.213 1.00 8.22 80 SER A N 1
ATOM 612 C CA . SER A 1 80 ? 0.641 5.603 4.433 1.00 7.20 80 SER A CA 1
ATOM 613 C C . SER A 1 80 ? -0.607 4.821 4.074 1.00 7.48 80 SER A C 1
ATOM 614 O O . SER A 1 80 ? -1.211 5.045 3.028 1.00 7.81 80 SER A O 1
ATOM 617 N N . PHE A 1 81 ? -0.971 3.870 4.921 1.00 7.24 81 PHE A N 1
ATOM 618 C CA . PHE A 1 81 ? -2.171 3.086 4.676 1.00 8.62 81 PHE A CA 1
ATOM 619 C C . PHE A 1 81 ? -2.663 2.443 5.957 1.00 9.30 81 PHE A C 1
ATOM 620 O O . PHE A 1 81 ? -1.880 2.155 6.864 1.00 10.11 81 PHE A O 1
ATOM 628 N N . ARG A 1 82 ? -3.974 2.251 6.038 1.00 10.14 82 ARG A N 1
ATOM 629 C CA . ARG A 1 82 ? -4.576 1.653 7.215 1.00 12.23 82 ARG A CA 1
ATOM 630 C C . ARG A 1 82 ? -5.840 0.898 6.863 1.00 13.22 82 ARG A C 1
ATOM 631 O O . ARG A 1 82 ? -6.420 1.078 5.789 1.00 12.59 82 ARG A O 1
ATOM 639 N N . GLN A 1 83 ? -6.262 0.051 7.791 1.00 15.16 83 GLN A N 1
ATOM 640 C CA . GLN A 1 83 ? -7.453 -0.759 7.619 1.00 16.76 83 GLN A CA 1
ATOM 641 C C . GLN A 1 83 ? -8.706 0.089 7.821 1.00 17.29 83 GLN A C 1
ATOM 642 O O . GLN A 1 83 ? -8.712 1.022 8.626 1.00 16.69 83 GLN A O 1
ATOM 648 N N . ILE A 1 84 ? -9.766 -0.232 7.085 1.00 18.27 84 ILE A N 1
ATOM 649 C CA . ILE A 1 84 ? -11.026 0.492 7.217 1.00 19.74 84 ILE A CA 1
ATOM 650 C C . ILE A 1 84 ? -12.211 -0.465 7.165 1.00 21.40 84 ILE A C 1
ATOM 651 O O . ILE A 1 84 ? -11.990 -1.661 6.872 1.00 21.53 84 ILE A O 1
ATOM 657 N N . ASN B 1 1 ? 5.159 31.841 23.799 1.00 39.13 1 ASN B N 1
ATOM 658 C CA . ASN B 1 1 ? 5.471 30.557 23.107 1.00 37.64 1 ASN B CA 1
ATOM 659 C C . ASN B 1 1 ? 5.838 30.781 21.643 1.00 36.13 1 ASN B C 1
ATOM 660 O O . ASN B 1 1 ? 5.249 30.176 20.745 1.00 36.42 1 ASN B O 1
ATOM 665 N N . ALA B 1 2 ? 6.815 31.653 21.413 1.00 33.15 2 ALA B N 1
ATOM 666 C CA . ALA B 1 2 ? 7.272 31.962 20.064 1.00 30.00 2 ALA B CA 1
ATOM 667 C C . ALA B 1 2 ? 7.741 30.689 19.364 1.00 27.64 2 ALA B C 1
ATOM 668 O O . ALA B 1 2 ? 8.388 29.836 19.975 1.00 26.71 2 ALA B O 1
ATOM 670 N N . ALA B 1 3 ? 7.411 30.568 18.081 1.00 24.10 3 ALA B N 1
ATOM 671 C CA . ALA B 1 3 ? 7.788 29.397 17.299 1.00 20.32 3 ALA B CA 1
ATOM 672 C C . ALA B 1 3 ? 9.287 29.147 17.365 1.00 17.65 3 ALA B C 1
ATOM 673 O O . ALA B 1 3 ? 10.090 30.079 17.310 1.00 16.31 3 ALA B O 1
ATOM 675 N N . GLU B 1 4 ? 9.660 27.879 17.486 1.00 15.90 4 GLU B N 1
ATOM 676 C CA . GLU B 1 4 ? 11.063 27.515 17.560 1.00 15.27 4 GLU B CA 1
ATOM 677 C C . GLU B 1 4 ? 11.273 26.094 17.073 1.00 13.58 4 GLU B C 1
ATOM 678 O O . GLU B 1 4 ? 10.460 25.209 17.332 1.00 13.71 4 GLU B O 1
ATOM 684 N N . VAL B 1 5 ? 12.368 25.884 16.356 1.00 11.88 5 VAL B N 1
ATOM 685 C CA . VAL B 1 5 ? 12.686 24.561 15.844 1.00 10.21 5 VAL B CA 1
ATOM 686 C C . VAL B 1 5 ? 14.192 24.385 15.852 1.00 10.25 5 VAL B C 1
ATOM 687 O O . VAL B 1 5 ? 14.935 25.330 15.596 1.00 10.14 5 VAL B O 1
ATOM 691 N N . ILE B 1 6 ? 14.643 23.181 16.181 1.00 9.78 6 ILE B N 1
ATOM 692 C CA . ILE B 1 6 ? 16.067 22.891 16.191 1.00 8.22 6 ILE B CA 1
ATOM 693 C C . ILE B 1 6 ? 16.307 21.783 15.175 1.00 8.89 6 ILE B C 1
ATOM 694 O O . ILE B 1 6 ? 15.634 20.750 15.198 1.00 7.55 6 ILE B O 1
ATOM 699 N N . VAL B 1 7 ? 17.251 22.013 14.270 1.00 8.94 7 VAL B N 1
ATOM 700 C CA . VAL B 1 7 ? 17.575 21.032 13.242 1.00 9.22 7 VAL B CA 1
ATOM 701 C C . VAL B 1 7 ? 18.945 20.435 13.539 1.00 8.22 7 VAL B C 1
ATOM 702 O O . VAL B 1 7 ? 19.830 21.123 14.048 1.00 7.31 7 VAL B O 1
ATOM 706 N N . TYR B 1 8 ? 19.116 19.154 13.228 1.00 8.03 8 TYR B N 1
ATOM 707 C CA . TYR B 1 8 ? 20.379 18.482 13.510 1.00 7.85 8 TYR B CA 1
ATOM 708 C C . TYR B 1 8 ? 20.973 17.768 12.314 1.00 8.78 8 TYR B C 1
ATOM 709 O O . TYR B 1 8 ? 20.257 17.238 11.466 1.00 6.53 8 TYR B O 1
ATOM 718 N N . GLU B 1 9 ? 22.300 17.743 12.284 1.00 9.16 9 GLU B N 1
ATOM 719 C CA . GLU B 1 9 ? 23.046 17.107 11.214 1.00 9.98 9 GLU B CA 1
ATOM 720 C C . GLU B 1 9 ? 22.844 15.593 11.160 1.00 10.54 9 GLU B C 1
ATOM 721 O O . GLU B 1 9 ? 22.626 15.046 10.094 1.00 8.72 9 GLU B O 1
ATOM 727 N N . HIS B 1 10 ? 22.904 14.909 12.296 1.00 9.65 10 HIS B N 1
ATOM 728 C CA . HIS B 1 10 ? 22.743 13.457 12.287 1.00 9.41 10 HIS B CA 1
ATOM 729 C C . HIS B 1 10 ? 21.419 12.995 12.864 1.00 9.64 10 HIS B C 1
ATOM 730 O O . HIS B 1 10 ? 20.742 13.743 13.574 1.00 9.89 10 HIS B O 1
ATOM 737 N N . VAL B 1 11 ? 21.049 11.753 12.558 1.00 9.00 11 VAL B N 1
ATOM 738 C CA . VAL B 1 11 ? 19.821 11.196 13.103 1.00 9.97 11 VAL B CA 1
ATOM 739 C C . VAL B 1 11 ? 20.028 11.161 14.614 1.00 8.77 11 VAL B C 1
ATOM 740 O O . VAL B 1 11 ? 21.163 11.215 15.095 1.00 7.59 11 VAL B O 1
ATOM 744 N N . ASN B 1 12 ? 18.935 11.065 15.358 1.00 10.13 12 ASN B N 1
ATOM 745 C CA . ASN B 1 12 ? 18.996 11.059 16.813 1.00 10.05 12 ASN B CA 1
ATOM 746 C C . ASN B 1 12 ? 19.624 12.319 17.396 1.00 9.33 12 ASN B C 1
ATOM 747 O O . ASN B 1 12 ? 20.315 12.283 18.416 1.00 7.19 12 ASN B O 1
ATOM 752 N N . PHE B 1 13 ? 19.382 13.436 16.717 1.00 9.48 13 PHE B N 1
ATOM 753 C CA . PHE B 1 13 ? 19.834 14.746 17.163 1.00 8.59 13 PHE B CA 1
ATOM 754 C C . PHE B 1 13 ? 21.334 14.903 17.383 1.00 9.31 13 PHE B C 1
ATOM 755 O O . PHE B 1 13 ? 21.761 15.575 18.324 1.00 11.01 13 PHE B O 1
ATOM 763 N N . GLY B 1 14 ? 22.131 14.306 16.500 1.00 9.34 14 GLY B N 1
ATOM 764 C CA . GLY B 1 14 ? 23.574 14.400 16.632 1.00 9.45 14 GLY B CA 1
ATOM 765 C C . GLY B 1 14 ? 24.204 15.389 15.672 1.00 9.29 14 GLY B C 1
ATOM 766 O O . GLY B 1 14 ? 23.522 15.954 14.808 1.00 9.26 14 GLY B O 1
ATOM 767 N N . GLY B 1 15 ? 25.509 15.605 15.830 1.00 8.67 15 GLY B N 1
ATOM 768 C CA . GLY B 1 15 ? 26.229 16.521 14.963 1.00 9.50 15 GLY B CA 1
ATOM 769 C C . GLY B 1 15 ? 25.925 17.992 15.174 1.00 10.18 15 GLY B C 1
ATOM 770 O O . GLY B 1 15 ? 25.484 18.409 16.248 1.00 10.17 15 GLY B O 1
ATOM 771 N N . LYS B 1 16 ? 26.183 18.781 14.136 1.00 9.94 16 LYS B N 1
ATOM 772 C CA . LYS B 1 16 ? 25.945 20.221 14.158 1.00 12.63 16 LYS B CA 1
ATOM 773 C C . LYS B 1 16 ? 24.452 20.486 14.309 1.00 12.67 16 LYS B C 1
ATOM 774 O O . LYS B 1 16 ? 23.628 19.791 13.713 1.00 11.52 16 LYS B O 1
ATOM 780 N N . SER B 1 17 ? 24.102 21.480 15.115 1.00 11.45 17 SER B N 1
ATOM 781 C CA . SER B 1 17 ? 22.698 21.813 15.304 1.00 11.60 17 SER B CA 1
ATOM 782 C C . SER B 1 17 ? 22.497 23.313 15.178 1.00 11.92 17 SER B C 1
ATOM 783 O O . SER B 1 17 ? 23.443 24.092 15.309 1.00 10.49 17 SER B O 1
ATOM 786 N N . PHE B 1 18 ? 21.260 23.710 14.904 1.00 10.87 18 PHE B N 1
ATOM 787 C CA . PHE B 1 18 ? 20.920 25.118 14.765 1.00 12.53 18 PHE B CA 1
ATOM 788 C C . PHE B 1 18 ? 19.558 25.345 15.393 1.00 13.20 18 PHE B C 1
ATOM 789 O O . PHE B 1 18 ? 18.594 24.657 15.064 1.00 12.63 18 PHE B O 1
ATOM 797 N N . ASP B 1 19 ? 19.493 26.310 16.304 1.00 13.70 19 ASP B N 1
ATOM 798 C CA . ASP B 1 19 ? 18.255 26.654 16.993 1.00 15.78 19 ASP B CA 1
ATOM 799 C C . ASP B 1 19 ? 17.651 27.824 16.225 1.00 15.14 19 ASP B C 1
ATOM 800 O O . ASP B 1 19 ? 18.199 28.926 16.239 1.00 16.89 19 ASP B O 1
ATOM 805 N N . ALA B 1 20 ? 16.529 27.590 15.557 1.00 14.78 20 ALA B N 1
ATOM 806 C CA . ALA B 1 20 ? 15.897 28.640 14.770 1.00 13.90 20 ALA B CA 1
ATOM 807 C C . ALA B 1 20 ? 14.604 29.181 15.367 1.00 14.30 20 ALA B C 1
ATOM 808 O O . ALA B 1 20 ? 13.717 28.422 15.758 1.00 11.76 20 ALA B O 1
ATOM 810 N N . THR B 1 21 ? 14.509 30.504 15.433 1.00 13.56 21 THR B N 1
ATOM 811 C CA . THR B 1 21 ? 13.316 31.165 15.941 1.00 14.76 21 THR B CA 1
ATOM 812 C C . THR B 1 21 ? 12.803 32.121 14.868 1.00 15.46 21 THR B C 1
ATOM 813 O O . THR B 1 21 ? 11.857 32.879 15.090 1.00 16.76 21 THR B O 1
ATOM 817 N N . SER B 1 22 ? 13.440 32.073 13.701 1.00 14.48 22 SER B N 1
ATOM 818 C CA . SER B 1 22 ? 13.064 32.908 12.563 1.00 13.63 22 SER B CA 1
ATOM 819 C C . SER B 1 22 ? 13.268 32.094 11.290 1.00 14.60 22 SER B C 1
ATOM 820 O O . SER B 1 22 ? 13.939 31.063 11.315 1.00 14.82 22 SER B O 1
ATOM 823 N N . ASP B 1 23 ? 12.698 32.554 10.180 1.00 14.35 23 ASP B N 1
ATOM 824 C CA . ASP B 1 23 ? 12.807 31.831 8.916 1.00 15.41 23 ASP B CA 1
ATOM 825 C C . ASP B 1 23 ? 14.231 31.672 8.393 1.00 14.09 23 ASP B C 1
ATOM 826 O O . ASP B 1 23 ? 15.071 32.558 8.547 1.00 14.03 23 ASP B O 1
ATOM 831 N N . GLN B 1 24 ? 14.487 30.532 7.758 1.00 14.70 24 GLN B N 1
ATOM 832 C CA . GLN B 1 24 ? 15.809 30.218 7.229 1.00 12.73 24 GLN B CA 1
ATOM 833 C C . GLN B 1 24 ? 15.778 29.862 5.741 1.00 13.13 24 GLN B C 1
ATOM 834 O O . GLN B 1 24 ? 15.561 28.709 5.373 1.00 12.54 24 GLN B O 1
ATOM 840 N N . PRO B 1 25 ? 16.013 30.849 4.866 1.00 13.91 25 PRO B N 1
ATOM 841 C CA . PRO B 1 25 ? 16.000 30.594 3.422 1.00 14.36 25 PRO B CA 1
ATOM 842 C C . PRO B 1 25 ? 17.171 29.739 2.941 1.00 15.28 25 PRO B C 1
ATOM 843 O O . PRO B 1 25 ? 17.228 29.357 1.773 1.00 15.21 25 PRO B O 1
ATOM 847 N N . GLY B 1 26 ? 18.091 29.438 3.855 1.00 14.32 26 GLY B N 1
ATOM 848 C CA . GLY B 1 26 ? 19.244 28.620 3.526 1.00 16.32 26 GLY B CA 1
ATOM 849 C C . GLY B 1 26 ? 19.400 27.432 4.464 1.00 16.94 26 GLY B C 1
ATOM 850 O O . GLY B 1 26 ? 20.450 26.786 4.494 1.00 17.64 26 GLY B O 1
ATOM 851 N N . ALA B 1 27 ? 18.352 27.149 5.234 1.00 16.38 27 ALA B N 1
ATOM 852 C CA . ALA B 1 27 ? 18.330 26.033 6.182 1.00 16.36 27 ALA B CA 1
ATOM 853 C C . ALA B 1 27 ? 19.255 26.199 7.385 1.00 17.91 27 ALA B C 1
ATOM 854 O O . ALA B 1 27 ? 19.635 25.215 8.022 1.00 15.80 27 ALA B O 1
ATOM 856 N N . GLY B 1 28 ? 19.616 27.439 7.696 1.00 19.10 28 GLY B N 1
ATOM 857 C CA . GLY B 1 28 ? 20.469 27.680 8.844 1.00 22.00 28 GLY B CA 1
ATOM 858 C C . GLY B 1 28 ? 21.951 27.821 8.567 1.00 24.49 28 GLY B C 1
ATOM 859 O O . GLY B 1 28 ? 22.368 28.091 7.441 1.00 27.13 28 GLY B O 1
ATOM 860 N N . ASP B 1 29 ? 22.747 27.630 9.614 1.00 25.19 29 ASP B N 1
ATOM 861 C CA . ASP B 1 29 ? 24.198 27.747 9.526 1.00 25.33 29 ASP B CA 1
ATOM 862 C C . ASP B 1 29 ? 24.904 26.442 9.166 1.00 22.44 29 ASP B C 1
ATOM 863 O O . ASP B 1 29 ? 25.023 25.539 9.995 1.00 22.73 29 ASP B O 1
ATOM 868 N N . ASN B 1 30 ? 25.374 26.353 7.926 1.00 19.98 30 ASN B N 1
ATOM 869 C CA . ASN B 1 30 ? 26.091 25.172 7.450 1.00 19.42 30 ASN B CA 1
ATOM 870 C C . ASN B 1 30 ? 25.302 23.873 7.522 1.00 17.66 30 ASN B C 1
ATOM 871 O O . ASN B 1 30 ? 25.890 22.802 7.690 1.00 18.29 30 ASN B O 1
ATOM 876 N N . LEU B 1 31 ? 23.984 23.950 7.395 1.00 14.29 31 LEU B N 1
ATOM 877 C CA . LEU B 1 31 ? 23.171 22.743 7.462 1.00 13.01 31 LEU B CA 1
ATOM 878 C C . LEU B 1 31 ? 22.404 22.432 6.186 1.00 11.61 31 LEU B C 1
ATOM 879 O O . LEU B 1 31 ? 21.572 21.526 6.162 1.00 11.10 31 LEU B O 1
ATOM 884 N N . ASN B 1 32 ? 22.675 23.171 5.119 1.00 12.60 32 ASN B N 1
ATOM 885 C CA . ASN B 1 32 ? 21.987 22.896 3.868 1.00 12.44 32 ASN B CA 1
ATOM 886 C C . ASN B 1 32 ? 22.359 21.486 3.405 1.00 11.28 32 ASN B C 1
ATOM 887 O O . ASN B 1 32 ? 23.531 21.110 3.413 1.00 11.15 32 ASN B O 1
ATOM 892 N N . ASP B 1 33 ? 21.351 20.711 3.019 1.00 10.54 33 ASP B N 1
ATOM 893 C CA . ASP B 1 33 ? 21.546 19.341 2.554 1.00 10.65 33 ASP B CA 1
ATOM 894 C C . ASP B 1 33 ? 22.220 18.418 3.556 1.00 10.72 33 ASP B C 1
ATOM 895 O O . ASP B 1 33 ? 22.969 17.521 3.171 1.00 9.66 33 ASP B O 1
ATOM 900 N N . LYS B 1 34 ? 21.942 18.634 4.838 1.00 8.65 34 LYS B N 1
ATOM 901 C CA . LYS B 1 34 ? 22.521 17.811 5.893 1.00 9.52 34 LYS B CA 1
ATOM 902 C C . LYS B 1 34 ? 21.534 17.416 6.992 1.00 8.12 34 LYS B C 1
ATOM 903 O O . LYS B 1 34 ? 21.795 16.485 7.738 1.00 6.52 34 LYS B O 1
ATOM 909 N N . ILE B 1 35 ? 20.409 18.111 7.113 1.00 7.33 35 ILE B N 1
ATOM 910 C CA . ILE B 1 35 ? 19.475 17.803 8.203 1.00 7.88 35 ILE B CA 1
ATOM 911 C C . ILE B 1 35 ? 18.894 16.387 8.214 1.00 7.91 35 ILE B C 1
ATOM 912 O O . ILE B 1 35 ? 18.304 15.935 7.231 1.00 10.49 35 ILE B O 1
ATOM 917 N N . SER B 1 36 ? 19.060 15.699 9.347 1.00 6.55 36 SER B N 1
ATOM 918 C CA . SER B 1 36 ? 18.582 14.327 9.510 1.00 7.63 36 SER B CA 1
ATOM 919 C C . SER B 1 36 ? 17.636 14.091 10.683 1.00 7.33 36 SER B C 1
ATOM 920 O O . SER B 1 36 ? 16.980 13.054 10.750 1.00 7.65 36 SER B O 1
ATOM 923 N N . SER B 1 37 ? 17.588 15.029 11.619 1.00 7.72 37 SER B N 1
ATOM 924 C CA . SER B 1 37 ? 16.673 14.914 12.753 1.00 8.80 37 SER B CA 1
ATOM 925 C C . SER B 1 37 ? 16.193 16.321 13.087 1.00 8.69 37 SER B C 1
ATOM 926 O O . SER B 1 37 ? 16.882 17.304 12.808 1.00 7.68 37 SER B O 1
ATOM 929 N N . ILE B 1 38 ? 15.004 16.422 13.669 1.00 8.87 38 ILE B N 1
ATOM 930 C CA . ILE B 1 38 ? 14.427 17.726 13.970 1.00 7.42 38 ILE B CA 1
ATOM 931 C C . ILE B 1 38 ? 13.602 17.734 15.251 1.00 7.80 38 ILE B C 1
ATOM 932 O O . ILE B 1 38 ? 12.987 16.734 15.609 1.00 6.96 38 ILE B O 1
ATOM 937 N N . LYS B 1 39 ? 13.595 18.874 15.934 1.00 8.80 39 LYS B N 1
ATOM 938 C CA . LYS B 1 39 ? 12.788 19.038 17.139 1.00 7.35 39 LYS B CA 1
ATOM 939 C C . LYS B 1 39 ? 11.974 20.318 16.992 1.00 7.03 39 LYS B C 1
ATOM 940 O O . LYS B 1 39 ? 12.526 21.413 17.061 1.00 8.69 39 LYS B O 1
ATOM 946 N N . VAL B 1 40 ? 10.669 20.188 16.761 1.00 7.71 40 VAL B N 1
ATOM 947 C CA . VAL B 1 40 ? 9.821 21.371 16.654 1.00 9.21 40 VAL B CA 1
ATOM 948 C C . VAL B 1 40 ? 9.328 21.646 18.069 1.00 9.08 40 VAL B C 1
ATOM 949 O O . VAL B 1 40 ? 8.462 20.938 18.582 1.00 9.66 40 VAL B O 1
ATOM 953 N N . LYS B 1 41 ? 9.901 22.662 18.702 1.00 10.89 41 LYS B N 1
ATOM 954 C CA . LYS B 1 41 ? 9.537 23.009 20.068 1.00 11.86 41 LYS B CA 1
ATOM 955 C C . LYS B 1 41 ? 8.192 23.717 20.148 1.00 12.74 41 LYS B C 1
ATOM 956 O O . LYS B 1 41 ? 7.445 23.532 21.110 1.00 9.76 41 LYS B O 1
ATOM 962 N N . SER B 1 42 ? 7.889 24.519 19.132 1.00 12.83 42 SER B N 1
ATOM 963 C CA . SER B 1 42 ? 6.629 25.254 19.079 1.00 14.09 42 SER B CA 1
ATOM 964 C C . SER B 1 42 ? 6.351 25.789 17.682 1.00 14.04 42 SER B C 1
ATOM 965 O O . SER B 1 42 ? 7.277 26.091 16.923 1.00 14.89 42 SER B O 1
ATOM 968 N N . GLY B 1 43 ? 5.068 25.907 17.354 1.00 13.80 43 GLY B N 1
ATOM 969 C CA . GLY B 1 43 ? 4.670 26.399 16.048 1.00 12.85 43 GLY B CA 1
ATOM 970 C C . GLY B 1 43 ? 4.723 25.302 15.005 1.00 13.72 43 GLY B C 1
ATOM 971 O O . GLY B 1 43 ? 5.087 24.164 15.310 1.00 13.28 43 GLY B O 1
ATOM 972 N N . THR B 1 44 ? 4.334 25.632 13.778 1.00 12.99 44 THR B N 1
ATOM 973 C CA . THR B 1 44 ? 4.369 24.670 12.688 1.00 13.05 44 THR B CA 1
ATOM 974 C C . THR B 1 44 ? 5.383 25.194 11.681 1.00 11.90 44 THR B C 1
ATOM 975 O O . THR B 1 44 ? 5.362 26.375 11.320 1.00 10.97 44 THR B O 1
ATOM 979 N N . TRP B 1 45 ? 6.275 24.318 11.239 1.00 9.81 45 TRP B N 1
ATOM 980 C CA . TRP B 1 45 ? 7.310 24.716 10.301 1.00 9.77 45 TRP B CA 1
ATOM 981 C C . TRP B 1 45 ? 7.273 23.928 9.003 1.00 9.06 45 TRP B C 1
ATOM 982 O O . TRP B 1 45 ? 6.991 22.730 8.993 1.00 9.75 45 TRP B O 1
ATOM 993 N N . ARG B 1 46 ? 7.572 24.624 7.913 1.00 7.71 46 ARG B N 1
ATOM 994 C CA . ARG B 1 46 ? 7.592 24.031 6.583 1.00 8.42 46 ARG B CA 1
ATOM 995 C C . ARG B 1 46 ? 9.026 23.913 6.094 1.00 8.02 46 ARG B C 1
ATOM 996 O O . ARG B 1 46 ? 9.780 24.889 6.118 1.00 8.19 46 ARG B O 1
ATOM 1004 N N . PHE B 1 47 ? 9.402 22.714 5.656 1.00 7.95 47 PHE B N 1
ATOM 1005 C CA . PHE B 1 47 ? 10.750 22.471 5.164 1.00 6.87 47 PHE B CA 1
ATOM 1006 C C . PHE B 1 47 ? 10.710 22.238 3.661 1.00 7.66 47 PHE B C 1
ATOM 1007 O O . PHE B 1 47 ? 9.934 21.419 3.176 1.00 8.58 47 PHE B O 1
ATOM 1015 N N . TYR B 1 48 ? 11.549 22.976 2.941 1.00 8.30 48 TYR B N 1
ATOM 1016 C CA . TYR B 1 48 ? 11.624 22.902 1.485 1.00 8.23 48 TYR B CA 1
ATOM 1017 C C . TYR B 1 48 ? 12.876 22.178 1.025 1.00 8.19 48 TYR B C 1
ATOM 1018 O O . TYR B 1 48 ? 13.911 22.213 1.694 1.00 8.85 48 TYR B O 1
ATOM 1027 N N . GLU B 1 49 ? 12.795 21.530 -0.130 1.00 8.86 49 GLU B N 1
ATOM 1028 C CA . GLU B 1 49 ? 13.956 20.814 -0.625 1.00 10.21 49 GLU B CA 1
ATOM 1029 C C . GLU B 1 49 ? 14.972 21.727 -1.305 1.00 9.70 49 GLU B C 1
ATOM 1030 O O . GLU B 1 49 ? 16.105 21.337 -1.494 1.00 11.29 49 GLU B O 1
ATOM 1036 N N . TYR B 1 50 ? 14.588 22.943 -1.672 1.00 10.87 50 TYR B N 1
ATOM 1037 C CA . TYR B 1 50 ? 15.542 23.850 -2.319 1.00 10.25 50 TYR B CA 1
ATOM 1038 C C . TYR B 1 50 ? 15.674 25.137 -1.516 1.00 11.35 50 TYR B C 1
ATOM 1039 O O . TYR B 1 50 ? 14.780 25.475 -0.738 1.00 11.86 50 TYR B O 1
ATOM 1048 N N . ILE B 1 51 ? 16.782 25.854 -1.686 1.00 10.64 51 ILE B N 1
ATOM 1049 C CA . ILE B 1 51 ? 16.957 27.101 -0.946 1.00 11.44 51 ILE B CA 1
ATOM 1050 C C . ILE B 1 51 ? 15.891 28.092 -1.404 1.00 10.13 51 ILE B C 1
ATOM 1051 O O . ILE B 1 51 ? 15.259 27.896 -2.440 1.00 9.29 51 ILE B O 1
ATOM 1056 N N . ASN B 1 52 ? 15.693 29.148 -0.626 1.00 10.70 52 ASN B N 1
ATOM 1057 C CA . ASN B 1 52 ? 14.701 30.167 -0.948 1.00 11.43 52 ASN B CA 1
ATOM 1058 C C . ASN B 1 52 ? 13.307 29.580 -1.134 1.00 10.99 52 ASN B C 1
ATOM 1059 O O . ASN B 1 52 ? 12.551 29.994 -2.015 1.00 11.06 52 ASN B O 1
ATOM 1064 N N . TYR B 1 53 ? 12.989 28.598 -0.297 1.00 10.83 53 TYR B N 1
ATOM 1065 C CA . TYR B 1 53 ? 11.691 27.937 -0.300 1.00 9.74 53 TYR B CA 1
ATOM 1066 C C . TYR B 1 53 ? 11.267 27.388 -1.657 1.00 10.05 53 TYR B C 1
ATOM 1067 O O . TYR B 1 53 ? 10.155 27.635 -2.128 1.00 9.50 53 TYR B O 1
ATOM 1076 N N . GLY B 1 54 ? 12.159 26.621 -2.275 1.00 10.10 54 GLY B N 1
ATOM 1077 C CA . GLY B 1 54 ? 11.856 26.040 -3.569 1.00 9.51 54 GLY B CA 1
ATOM 1078 C C . GLY B 1 54 ? 11.631 24.540 -3.515 1.00 11.11 54 GLY B C 1
ATOM 1079 O O . GLY B 1 54 ? 12.025 23.867 -2.554 1.00 12.23 54 GLY B O 1
ATOM 1080 N N . GLY B 1 55 ? 10.986 24.016 -4.550 1.00 10.84 55 GLY B N 1
ATOM 1081 C CA . GLY B 1 55 ? 10.720 22.591 -4.617 1.00 11.57 55 GLY B CA 1
ATOM 1082 C C . GLY B 1 55 ? 9.624 22.086 -3.697 1.00 11.95 55 GLY B C 1
ATOM 1083 O O . GLY B 1 55 ? 8.776 22.845 -3.223 1.00 10.96 55 GLY B O 1
ATOM 1084 N N . ARG B 1 56 ? 9.648 20.782 -3.449 1.00 11.66 56 ARG B N 1
ATOM 1085 C CA . ARG B 1 56 ? 8.665 20.137 -2.591 1.00 11.45 56 ARG B CA 1
ATOM 1086 C C . ARG B 1 56 ? 8.850 20.550 -1.140 1.00 10.30 56 ARG B C 1
ATOM 1087 O O . ARG B 1 56 ? 9.931 20.977 -0.743 1.00 10.13 56 ARG B O 1
ATOM 1095 N N . TYR B 1 57 ? 7.789 20.419 -0.352 1.00 10.64 57 TYR B N 1
ATOM 1096 C CA . TYR B 1 57 ? 7.853 20.791 1.053 1.00 11.47 57 TYR B CA 1
ATOM 1097 C C . TYR B 1 57 ? 7.074 19.836 1.941 1.00 12.20 57 TYR B C 1
ATOM 1098 O O . TYR B 1 57 ? 6.216 19.081 1.472 1.00 12.17 57 TYR B O 1
ATOM 1107 N N . TRP B 1 58 ? 7.392 19.885 3.231 1.00 11.64 58 TRP B N 1
ATOM 1108 C CA . TRP B 1 58 ? 6.759 19.045 4.242 1.00 12.17 58 TRP B CA 1
ATOM 1109 C C . TRP B 1 58 ? 6.514 19.914 5.476 1.00 11.19 58 TRP B C 1
ATOM 1110 O O . TRP B 1 58 ? 7.416 20.624 5.922 1.00 11.74 58 TRP B O 1
ATOM 1121 N N . ASP B 1 59 ? 5.301 19.858 6.024 1.00 11.73 59 ASP B N 1
ATOM 1122 C CA . ASP B 1 59 ? 4.952 20.657 7.201 1.00 11.57 59 ASP B CA 1
ATOM 1123 C C . ASP B 1 59 ? 4.975 19.829 8.484 1.00 11.94 59 ASP B C 1
ATOM 1124 O O . ASP B 1 59 ? 4.269 18.833 8.591 1.00 12.72 59 ASP B O 1
ATOM 1129 N N . LEU B 1 60 ? 5.779 20.249 9.456 1.00 10.61 60 LEU B N 1
ATOM 1130 C CA . LEU B 1 60 ? 5.876 19.527 10.721 1.00 9.71 60 LEU B CA 1
ATOM 1131 C C . LEU B 1 60 ? 5.403 20.368 11.898 1.00 9.29 60 LEU B C 1
ATOM 1132 O O . LEU B 1 60 ? 5.817 21.514 12.062 1.00 8.66 60 LEU B O 1
ATOM 1137 N N . GLY B 1 61 ? 4.532 19.786 12.715 1.00 9.58 61 GLY B N 1
ATOM 1138 C CA . GLY B 1 61 ? 4.035 20.482 13.884 1.00 10.45 61 GLY B CA 1
ATOM 1139 C C . GLY B 1 61 ? 4.851 20.088 15.102 1.00 10.21 61 GLY B C 1
ATOM 1140 O O . GLY B 1 61 ? 5.799 19.303 14.986 1.00 8.95 61 GLY B O 1
ATOM 1141 N N . PRO B 1 62 ? 4.507 20.611 16.288 1.00 10.06 62 PRO B N 1
ATOM 1142 C CA . PRO B 1 62 ? 5.217 20.310 17.536 1.00 11.71 62 PRO B CA 1
ATOM 1143 C C . PRO B 1 62 ? 5.476 18.830 17.759 1.00 10.70 62 PRO B C 1
ATOM 1144 O O . PRO B 1 62 ? 4.562 18.010 17.698 1.00 11.90 62 PRO B O 1
ATOM 1148 N N . GLY B 1 63 ? 6.736 18.502 18.025 1.00 9.33 63 GLY B N 1
ATOM 1149 C CA . GLY B 1 63 ? 7.117 17.123 18.257 1.00 8.42 63 GLY B CA 1
ATOM 1150 C C . GLY B 1 63 ? 8.579 16.905 17.924 1.00 9.20 63 GLY B C 1
ATOM 1151 O O . GLY B 1 63 ? 9.285 17.839 17.534 1.00 8.58 63 GLY B O 1
ATOM 1152 N N . GLU B 1 64 ? 9.048 15.674 18.084 1.00 8.75 64 GLU B N 1
ATOM 1153 C CA . GLU B 1 64 ? 10.439 15.372 17.780 1.00 8.41 64 GLU B CA 1
ATOM 1154 C C . GLU B 1 64 ? 10.496 14.294 16.716 1.00 9.60 64 GLU B C 1
ATOM 1155 O O . GLU B 1 64 ? 9.665 13.384 16.685 1.00 10.49 64 GLU B O 1
ATOM 1161 N N . TYR B 1 65 ? 11.476 14.415 15.830 1.00 7.46 65 TYR B N 1
ATOM 1162 C CA . TYR B 1 65 ? 11.637 13.475 14.737 1.00 9.03 65 TYR B CA 1
ATOM 1163 C C . TYR B 1 65 ? 13.089 13.026 14.706 1.00 8.84 65 TYR B C 1
ATOM 1164 O O . TYR B 1 65 ? 13.935 13.684 14.103 1.00 8.77 65 TYR B O 1
ATOM 1173 N N . SER B 1 66 ? 13.367 11.908 15.373 1.00 8.66 66 SER B N 1
ATOM 1174 C CA . SER B 1 66 ? 14.725 11.370 15.458 1.00 9.44 66 SER B CA 1
ATOM 1175 C C . SER B 1 66 ? 15.316 11.098 14.082 1.00 9.19 66 SER B C 1
ATOM 1176 O O . SER B 1 66 ? 16.529 10.954 13.934 1.00 6.74 66 SER B O 1
ATOM 1179 N N . SER B 1 67 ? 14.446 11.028 13.082 1.00 10.77 67 SER B N 1
ATOM 1180 C CA . SER B 1 67 ? 14.855 10.801 11.700 1.00 13.44 67 SER B CA 1
ATOM 1181 C C . SER B 1 67 ? 13.875 11.550 10.804 1.00 11.87 67 SER B C 1
ATOM 1182 O O . SER B 1 67 ? 12.672 11.330 10.890 1.00 11.64 67 SER B O 1
ATOM 1185 N N . VAL B 1 68 ? 14.376 12.436 9.949 1.00 11.96 68 VAL B N 1
ATOM 1186 C CA . VAL B 1 68 ? 13.482 13.186 9.071 1.00 13.27 68 VAL B CA 1
ATOM 1187 C C . VAL B 1 68 ? 12.628 12.272 8.192 1.00 13.51 68 VAL B C 1
ATOM 1188 O O . VAL B 1 68 ? 11.527 12.637 7.789 1.00 13.89 68 VAL B O 1
ATOM 1192 N N . GLU B 1 69 ? 13.122 11.077 7.902 1.00 15.29 69 GLU B N 1
ATOM 1193 C CA . GLU B 1 69 ? 12.359 10.159 7.071 1.00 18.15 69 GLU B CA 1
ATOM 1194 C C . GLU B 1 69 ? 11.050 9.731 7.722 1.00 19.83 69 GLU B C 1
ATOM 1195 O O . GLU B 1 69 ? 10.112 9.342 7.029 1.00 18.53 69 GLU B O 1
ATOM 1201 N N . SER B 1 70 ? 10.983 9.807 9.050 1.00 21.78 70 SER B N 1
ATOM 1202 C CA . SER B 1 70 ? 9.761 9.446 9.760 1.00 22.99 70 SER B CA 1
ATOM 1203 C C . SER B 1 70 ? 8.737 10.533 9.463 1.00 23.79 70 SER B C 1
ATOM 1204 O O . SER B 1 70 ? 7.528 10.321 9.578 1.00 24.24 70 SER B O 1
ATOM 1207 N N . ALA B 1 71 ? 9.236 11.704 9.083 1.00 22.11 71 ALA B N 1
ATOM 1208 C CA . ALA B 1 71 ? 8.381 12.831 8.742 1.00 21.50 71 ALA B CA 1
ATOM 1209 C C . ALA B 1 71 ? 8.169 12.839 7.232 1.00 19.67 71 ALA B C 1
ATOM 1210 O O . ALA B 1 71 ? 7.630 13.797 6.674 1.00 19.18 71 ALA B O 1
ATOM 1212 N N . GLY B 1 72 ? 8.609 11.765 6.579 1.00 17.46 72 GLY B N 1
ATOM 1213 C CA . GLY B 1 72 ? 8.461 11.646 5.137 1.00 15.24 72 GLY B CA 1
ATOM 1214 C C . GLY B 1 72 ? 9.423 12.500 4.330 1.00 14.65 72 GLY B C 1
ATOM 1215 O O . GLY B 1 72 ? 9.271 12.635 3.116 1.00 12.50 72 GLY B O 1
ATOM 1216 N N . ILE B 1 73 ? 10.425 13.065 4.997 1.00 12.97 73 ILE B N 1
ATOM 1217 C CA . ILE B 1 73 ? 11.403 13.919 4.329 1.00 12.42 73 ILE B CA 1
ATOM 1218 C C . ILE B 1 73 ? 12.665 13.139 3.955 1.00 12.46 73 ILE B C 1
ATOM 1219 O O . ILE B 1 73 ? 13.184 12.366 4.759 1.00 11.60 73 ILE B O 1
ATOM 1224 N N . PRO B 1 74 ? 13.165 13.323 2.720 1.00 12.75 74 PRO B N 1
ATOM 1225 C CA . PRO B 1 74 ? 14.377 12.612 2.301 1.00 12.72 74 PRO B CA 1
ATOM 1226 C C . PRO B 1 74 ? 15.549 13.073 3.163 1.00 10.72 74 PRO B C 1
ATOM 1227 O O . PRO B 1 74 ? 15.623 14.244 3.544 1.00 10.62 74 PRO B O 1
ATOM 1231 N N . ASP B 1 75 ? 16.465 12.164 3.466 1.00 10.16 75 ASP B N 1
ATOM 1232 C CA . ASP B 1 75 ? 17.609 12.521 4.291 1.00 11.05 75 ASP B CA 1
ATOM 1233 C C . ASP B 1 75 ? 18.549 13.457 3.539 1.00 11.17 75 ASP B C 1
ATOM 1234 O O . ASP B 1 75 ? 18.653 13.392 2.312 1.00 9.79 75 ASP B O 1
ATOM 1239 N N . ASN B 1 76 ? 19.213 14.343 4.280 1.00 9.89 76 ASN B N 1
ATOM 1240 C CA . ASN B 1 76 ? 20.163 15.294 3.696 1.00 9.88 76 ASN B CA 1
ATOM 1241 C C . ASN B 1 76 ? 19.596 16.045 2.506 1.00 9.78 76 ASN B C 1
ATOM 1242 O O . ASN B 1 76 ? 20.296 16.242 1.512 1.00 9.19 76 ASN B O 1
ATOM 1247 N N . SER B 1 77 ? 18.347 16.488 2.602 1.00 10.15 77 SER B N 1
ATOM 1248 C CA . SER B 1 77 ? 17.737 17.180 1.477 1.00 10.65 77 SER B CA 1
ATOM 1249 C C . SER B 1 77 ? 17.108 18.535 1.779 1.00 11.00 77 SER B C 1
ATOM 1250 O O . SER B 1 77 ? 16.770 19.268 0.862 1.00 10.36 77 SER B O 1
ATOM 1253 N N . ILE B 1 78 ? 16.929 18.872 3.047 1.00 8.99 78 ILE B N 1
ATOM 1254 C CA . ILE B 1 78 ? 16.330 20.159 3.390 1.00 8.92 78 ILE B CA 1
ATOM 1255 C C . ILE B 1 78 ? 17.277 21.307 3.042 1.00 8.23 78 ILE B C 1
ATOM 1256 O O . ILE B 1 78 ? 18.461 21.261 3.367 1.00 9.31 78 ILE B O 1
ATOM 1261 N N . SER B 1 79 ? 16.759 22.333 2.369 1.00 9.20 79 SER B N 1
ATOM 1262 C CA . SER B 1 79 ? 17.586 23.477 1.990 1.00 7.96 79 SER B CA 1
ATOM 1263 C C . SER B 1 79 ? 17.069 24.813 2.500 1.00 8.17 79 SER B C 1
ATOM 1264 O O . SER B 1 79 ? 17.747 25.832 2.390 1.00 10.42 79 SER B O 1
ATOM 1267 N N . SER B 1 80 ? 15.863 24.810 3.054 1.00 9.10 80 SER B N 1
ATOM 1268 C CA . SER B 1 80 ? 15.281 26.020 3.612 1.00 7.04 80 SER B CA 1
ATOM 1269 C C . SER B 1 80 ? 14.027 25.657 4.383 1.00 7.79 80 SER B C 1
ATOM 1270 O O . SER B 1 80 ? 13.404 24.628 4.128 1.00 7.62 80 SER B O 1
ATOM 1273 N N . PHE B 1 81 ? 13.674 26.487 5.354 1.00 7.66 81 PHE B N 1
ATOM 1274 C CA . PHE B 1 81 ? 12.475 26.235 6.140 1.00 8.87 81 PHE B CA 1
ATOM 1275 C C . PHE B 1 81 ? 11.972 27.513 6.789 1.00 9.44 81 PHE B C 1
ATOM 1276 O O . PHE B 1 81 ? 12.753 28.412 7.102 1.00 10.28 81 PHE B O 1
ATOM 1284 N N . ARG B 1 82 ? 10.658 27.599 6.958 1.00 11.00 82 ARG B N 1
ATOM 1285 C CA . ARG B 1 82 ? 10.048 28.776 7.560 1.00 11.69 82 ARG B CA 1
ATOM 1286 C C . ARG B 1 82 ? 8.794 28.414 8.336 1.00 14.03 82 ARG B C 1
ATOM 1287 O O . ARG B 1 82 ? 8.213 27.339 8.152 1.00 12.61 82 ARG B O 1
ATOM 1295 N N . GLN B 1 83 ? 8.389 29.326 9.211 1.00 15.66 83 GLN B N 1
ATOM 1296 C CA . GLN B 1 83 ? 7.209 29.141 10.040 1.00 18.71 83 GLN B CA 1
ATOM 1297 C C . GLN B 1 83 ? 5.967 29.322 9.177 1.00 19.36 83 GLN B C 1
ATOM 1298 O O . GLN B 1 83 ? 5.940 30.184 8.299 1.00 18.32 83 GLN B O 1
ATOM 1304 N N . ILE B 1 84 ? 4.942 28.510 9.423 1.00 22.50 84 ILE B N 1
ATOM 1305 C CA . ILE B 1 84 ? 3.703 28.609 8.656 1.00 27.27 84 ILE B CA 1
ATOM 1306 C C . ILE B 1 84 ? 2.630 29.292 9.499 1.00 29.88 84 ILE B C 1
ATOM 1307 O O . ILE B 1 84 ? 1.472 28.823 9.466 1.00 30.29 84 ILE B O 1
ATOM 1313 N N . ASN C 1 1 ? -24.657 -1.294 -35.693 1.00 41.87 1 ASN C N 1
ATOM 1314 C CA . ASN C 1 1 ? -23.713 -0.139 -35.637 1.00 41.60 1 ASN C CA 1
ATOM 1315 C C . ASN C 1 1 ? -22.602 -0.407 -34.623 1.00 40.11 1 ASN C C 1
ATOM 1316 O O . ASN C 1 1 ? -21.432 -0.120 -34.881 1.00 41.16 1 ASN C O 1
ATOM 1321 N N . ALA C 1 2 ? -22.983 -0.956 -33.472 1.00 37.14 2 ALA C N 1
ATOM 1322 C CA . ALA C 1 2 ? -22.043 -1.270 -32.399 1.00 33.41 2 ALA C CA 1
ATOM 1323 C C . ALA C 1 2 ? -21.562 -0.001 -31.701 1.00 30.56 2 ALA C C 1
ATOM 1324 O O . ALA C 1 2 ? -20.915 0.849 -32.314 1.00 30.51 2 ALA C O 1
ATOM 1326 N N . ALA C 1 3 ? -21.882 0.119 -30.414 1.00 26.73 3 ALA C N 1
ATOM 1327 C CA . ALA C 1 3 ? -21.494 1.285 -29.626 1.00 22.17 3 ALA C CA 1
ATOM 1328 C C . ALA C 1 3 ? -19.997 1.564 -29.731 1.00 19.53 3 ALA C C 1
ATOM 1329 O O . ALA C 1 3 ? -19.182 0.643 -29.768 1.00 17.39 3 ALA C O 1
ATOM 1331 N N . GLU C 1 4 ? -19.642 2.841 -29.781 1.00 17.34 4 GLU C N 1
ATOM 1332 C CA . GLU C 1 4 ? -18.244 3.230 -29.884 1.00 16.84 4 GLU C CA 1
ATOM 1333 C C . GLU C 1 4 ? -18.028 4.666 -29.426 1.00 14.72 4 GLU C C 1
ATOM 1334 O O . GLU C 1 4 ? -18.825 5.555 -29.723 1.00 14.84 4 GLU C O 1
ATOM 1340 N N . VAL C 1 5 ? -16.944 4.887 -28.693 1.00 12.95 5 VAL C N 1
ATOM 1341 C CA . VAL C 1 5 ? -16.628 6.221 -28.202 1.00 10.69 5 VAL C CA 1
ATOM 1342 C C . VAL C 1 5 ? -15.119 6.407 -28.197 1.00 11.17 5 VAL C C 1
ATOM 1343 O O . VAL C 1 5 ? -14.376 5.471 -27.900 1.00 10.20 5 VAL C O 1
ATOM 1347 N N . ILE C 1 6 ? -14.674 7.609 -28.551 1.00 10.41 6 ILE C N 1
ATOM 1348 C CA . ILE C 1 6 ? -13.255 7.921 -28.560 1.00 10.09 6 ILE C CA 1
ATOM 1349 C C . ILE C 1 6 ? -13.006 9.032 -27.545 1.00 10.26 6 ILE C C 1
ATOM 1350 O O . ILE C 1 6 ? -13.649 10.086 -27.586 1.00 9.39 6 ILE C O 1
ATOM 1355 N N . VAL C 1 7 ? -12.086 8.778 -26.621 1.00 9.58 7 VAL C N 1
ATOM 1356 C CA . VAL C 1 7 ? -11.742 9.747 -25.590 1.00 9.14 7 VAL C CA 1
ATOM 1357 C C . VAL C 1 7 ? -10.374 10.347 -25.901 1.00 9.14 7 VAL C C 1
ATOM 1358 O O . VAL C 1 7 ? -9.495 9.662 -26.427 1.00 8.56 7 VAL C O 1
ATOM 1362 N N . TYR C 1 8 ? -10.196 11.627 -25.581 1.00 8.55 8 TYR C N 1
ATOM 1363 C CA . TYR C 1 8 ? -8.937 12.306 -25.870 1.00 8.19 8 TYR C CA 1
ATOM 1364 C C . TYR C 1 8 ? -8.327 13.018 -24.679 1.00 8.98 8 TYR C C 1
ATOM 1365 O O . TYR C 1 8 ? -9.033 13.569 -23.832 1.00 6.95 8 TYR C O 1
ATOM 1374 N N . GLU C 1 9 ? -7.000 13.020 -24.645 1.00 8.54 9 GLU C N 1
ATOM 1375 C CA . GLU C 1 9 ? -6.255 13.658 -23.573 1.00 9.77 9 GLU C CA 1
ATOM 1376 C C . GLU C 1 9 ? -6.448 15.175 -23.524 1.00 9.92 9 GLU C C 1
ATOM 1377 O O . GLU C 1 9 ? -6.662 15.724 -22.459 1.00 9.70 9 GLU C O 1
ATOM 1383 N N . HIS C 1 10 ? -6.386 15.860 -24.659 1.00 8.90 10 HIS C N 1
ATOM 1384 C CA . HIS C 1 10 ? -6.541 17.314 -24.646 1.00 9.28 10 HIS C CA 1
ATOM 1385 C C . HIS C 1 10 ? -7.867 17.782 -25.219 1.00 9.69 10 HIS C C 1
ATOM 1386 O O . HIS C 1 10 ? -8.565 17.025 -25.892 1.00 10.04 10 HIS C O 1
ATOM 1393 N N . VAL C 1 11 ? -8.213 19.040 -24.953 1.00 10.14 11 VAL C N 1
ATOM 1394 C CA . VAL C 1 11 ? -9.443 19.594 -25.498 1.00 10.51 11 VAL C CA 1
ATOM 1395 C C . VAL C 1 11 ? -9.247 19.643 -27.011 1.00 9.46 11 VAL C C 1
ATOM 1396 O O . VAL C 1 11 ? -8.114 19.608 -27.499 1.00 8.94 11 VAL C O 1
ATOM 1400 N N . ASN C 1 12 ? -10.346 19.721 -27.748 1.00 10.34 12 ASN C N 1
ATOM 1401 C CA . ASN C 1 12 ? -10.291 19.753 -29.205 1.00 10.58 12 ASN C CA 1
ATOM 1402 C C . ASN C 1 12 ? -9.675 18.491 -29.800 1.00 10.81 12 ASN C C 1
ATOM 1403 O O . ASN C 1 12 ? -8.990 18.527 -30.826 1.00 8.69 12 ASN C O 1
ATOM 1408 N N . PHE C 1 13 ? -9.917 17.375 -29.119 1.00 10.22 13 PHE C N 1
ATOM 1409 C CA . PHE C 1 13 ? -9.478 16.061 -29.560 1.00 9.24 13 PHE C CA 1
ATOM 1410 C C . PHE C 1 13 ? -7.976 15.897 -29.761 1.00 9.55 13 PHE C C 1
ATOM 1411 O O . PHE C 1 13 ? -7.537 15.232 -30.705 1.00 11.10 13 PHE C O 1
ATOM 1419 N N . GLY C 1 14 ? -7.192 16.480 -28.859 1.00 9.39 14 GLY C N 1
ATOM 1420 C CA . GLY C 1 14 ? -5.748 16.384 -28.972 1.00 10.57 14 GLY C CA 1
ATOM 1421 C C . GLY C 1 14 ? -5.116 15.399 -28.007 1.00 9.66 14 GLY C C 1
ATOM 1422 O O . GLY C 1 14 ? -5.790 14.843 -27.129 1.00 8.66 14 GLY C O 1
ATOM 1423 N N . GLY C 1 15 ? -3.814 15.182 -28.176 1.00 9.45 15 GLY C N 1
ATOM 1424 C CA . GLY C 1 15 ? -3.083 14.271 -27.312 1.00 10.72 15 GLY C CA 1
ATOM 1425 C C . GLY C 1 15 ? -3.389 12.799 -27.504 1.00 10.58 15 GLY C C 1
ATOM 1426 O O . GLY C 1 15 ? -3.828 12.365 -28.575 1.00 10.35 15 GLY C O 1
ATOM 1427 N N . LYS C 1 16 ? -3.134 12.024 -26.456 1.00 11.24 16 LYS C N 1
ATOM 1428 C CA . LYS C 1 16 ? -3.382 10.587 -26.470 1.00 13.10 16 LYS C CA 1
ATOM 1429 C C . LYS C 1 16 ? -4.876 10.334 -26.646 1.00 12.77 16 LYS C C 1
ATOM 1430 O O . LYS C 1 16 ? -5.703 11.054 -26.088 1.00 11.84 16 LYS C O 1
ATOM 1436 N N . SER C 1 17 ? -5.220 9.321 -27.432 1.00 11.11 17 SER C N 1
ATOM 1437 C CA . SER C 1 17 ? -6.622 8.993 -27.642 1.00 11.03 17 SER C CA 1
ATOM 1438 C C . SER C 1 17 ? -6.825 7.493 -27.512 1.00 12.11 17 SER C C 1
ATOM 1439 O O . SER C 1 17 ? -5.877 6.716 -27.631 1.00 11.00 17 SER C O 1
ATOM 1442 N N . PHE C 1 18 ? -8.065 7.094 -27.252 1.00 10.96 18 PHE C N 1
ATOM 1443 C CA . PHE C 1 18 ? -8.408 5.685 -27.121 1.00 13.44 18 PHE C CA 1
ATOM 1444 C C . PHE C 1 18 ? -9.778 5.457 -27.739 1.00 14.13 18 PHE C C 1
ATOM 1445 O O . PHE C 1 18 ? -10.747 6.114 -27.367 1.00 13.96 18 PHE C O 1
ATOM 1453 N N . ASP C 1 19 ? -9.851 4.538 -28.694 1.00 15.31 19 ASP C N 1
ATOM 1454 C CA . ASP C 1 19 ? -11.116 4.219 -29.346 1.00 16.00 19 ASP C CA 1
ATOM 1455 C C . ASP C 1 19 ? -11.694 3.000 -28.635 1.00 15.86 19 ASP C C 1
ATOM 1456 O O . ASP C 1 19 ? -11.167 1.891 -28.749 1.00 15.52 19 ASP C O 1
ATOM 1461 N N . ALA C 1 20 ? -12.776 3.212 -27.896 1.00 13.91 20 ALA C N 1
ATOM 1462 C CA . ALA C 1 20 ? -13.404 2.135 -27.145 1.00 13.74 20 ALA C CA 1
ATOM 1463 C C . ALA C 1 20 ? -14.697 1.609 -27.756 1.00 13.80 20 ALA C C 1
ATOM 1464 O O . ALA C 1 20 ? -15.557 2.377 -28.182 1.00 12.46 20 ALA C O 1
ATOM 1466 N N . THR C 1 21 ? -14.819 0.288 -27.794 1.00 12.80 21 THR C N 1
ATOM 1467 C CA . THR C 1 21 ? -16.014 -0.368 -28.308 1.00 14.59 21 THR C CA 1
ATOM 1468 C C . THR C 1 21 ? -16.534 -1.299 -27.215 1.00 14.82 21 THR C C 1
ATOM 1469 O O . THR C 1 21 ? -17.538 -1.991 -27.389 1.00 16.56 21 THR C O 1
ATOM 1473 N N . SER C 1 22 ? -15.836 -1.297 -26.083 1.00 15.13 22 SER C N 1
ATOM 1474 C CA . SER C 1 22 ? -16.197 -2.118 -24.932 1.00 14.18 22 SER C CA 1
ATOM 1475 C C . SER C 1 22 ? -16.022 -1.284 -23.665 1.00 14.36 22 SER C C 1
ATOM 1476 O O . SER C 1 22 ? -15.371 -0.239 -23.692 1.00 13.79 22 SER C O 1
ATOM 1479 N N . ASP C 1 23 ? -16.600 -1.742 -22.558 1.00 13.96 23 ASP C N 1
ATOM 1480 C CA . ASP C 1 23 ? -16.515 -1.007 -21.301 1.00 15.10 23 ASP C CA 1
ATOM 1481 C C . ASP C 1 23 ? -15.096 -0.845 -20.760 1.00 13.8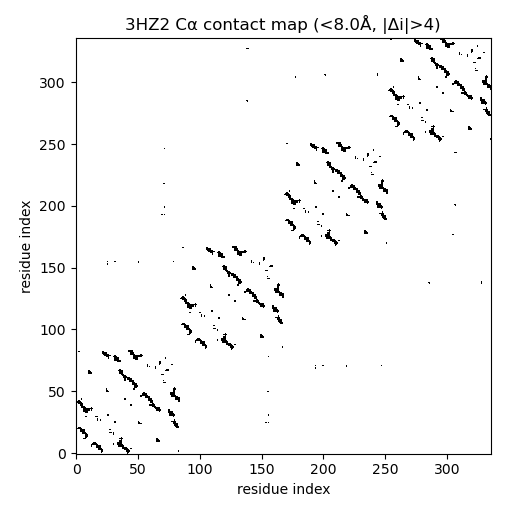4 23 ASP C C 1
ATOM 1482 O O . ASP C 1 23 ? -14.258 -1.734 -20.895 1.00 14.45 23 ASP C O 1
ATOM 1487 N N . GLN C 1 24 ? -14.843 0.299 -20.131 1.00 12.73 24 GLN C N 1
ATOM 1488 C CA . GLN C 1 24 ? -13.524 0.610 -19.591 1.00 11.29 24 GLN C CA 1
ATOM 1489 C C . GLN C 1 24 ? -13.550 0.951 -18.103 1.00 11.98 24 GLN C C 1
ATOM 1490 O O . GLN C 1 24 ? -13.784 2.101 -17.725 1.00 11.97 24 GLN C O 1
ATOM 1496 N N . PRO C 1 25 ? -13.295 -0.040 -17.236 1.00 12.39 25 PRO C N 1
ATOM 1497 C CA . PRO C 1 25 ? -13.300 0.193 -15.788 1.00 13.43 25 PRO C CA 1
ATOM 1498 C C . PRO C 1 25 ? -12.133 1.054 -15.307 1.00 14.18 25 PRO C C 1
ATOM 1499 O O . PRO C 1 25 ? -12.064 1.418 -14.133 1.00 13.68 25 PRO C O 1
ATOM 1503 N N . GLY C 1 26 ? -11.227 1.379 -16.227 1.00 13.65 26 GLY C N 1
ATOM 1504 C CA . GLY C 1 26 ? -10.080 2.207 -15.898 1.00 15.08 26 GLY C CA 1
ATOM 1505 C C . GLY C 1 26 ? -9.924 3.394 -16.840 1.00 15.66 26 GLY C C 1
ATOM 1506 O O . GLY C 1 26 ? -8.893 4.066 -16.836 1.00 16.24 26 GLY C O 1
ATOM 1507 N N . ALA C 1 27 ? -10.949 3.645 -17.652 1.00 14.47 27 ALA C N 1
ATOM 1508 C CA . ALA C 1 27 ? -10.963 4.760 -18.602 1.00 15.64 27 ALA C CA 1
ATOM 1509 C C . ALA C 1 27 ? -10.022 4.609 -19.795 1.00 17.54 27 ALA C C 1
ATOM 1510 O O . ALA C 1 27 ? -9.651 5.603 -20.421 1.00 15.88 27 ALA C O 1
ATOM 1512 N N . GLY C 1 28 ? -9.641 3.375 -20.112 1.00 18.94 28 GLY C N 1
ATOM 1513 C CA . GLY C 1 28 ? -8.764 3.146 -21.247 1.00 22.35 28 GLY C CA 1
ATOM 1514 C C . GLY C 1 28 ? -7.298 2.970 -20.902 1.00 25.21 28 GLY C C 1
ATOM 1515 O O . GLY C 1 28 ? -6.949 2.664 -19.762 1.00 26.52 28 GLY C O 1
ATOM 1516 N N . ASP C 1 29 ? -6.437 3.160 -21.898 1.00 26.38 29 ASP C N 1
ATOM 1517 C CA . ASP C 1 29 ? -4.997 3.019 -21.704 1.00 27.09 29 ASP C CA 1
ATOM 1518 C C . ASP C 1 29 ? -4.327 4.351 -21.396 1.00 25.09 29 ASP C C 1
ATOM 1519 O O . ASP C 1 29 ? -4.235 5.224 -22.258 1.00 25.51 29 ASP C O 1
ATOM 1524 N N . ASN C 1 30 ? -3.860 4.494 -20.161 1.00 22.50 30 ASN C N 1
ATOM 1525 C CA . ASN C 1 30 ? -3.176 5.702 -19.718 1.00 22.10 30 ASN C CA 1
ATOM 1526 C C . ASN C 1 30 ? -3.984 6.984 -19.842 1.00 19.14 30 ASN C C 1
ATOM 1527 O O . ASN C 1 30 ? -3.414 8.060 -20.035 1.00 19.24 30 ASN C O 1
ATOM 1532 N N . LEU C 1 31 ? -5.302 6.884 -19.727 1.00 15.09 31 LEU C N 1
ATOM 1533 C CA . LEU C 1 31 ? -6.136 8.073 -19.831 1.00 14.55 31 LEU C CA 1
ATOM 1534 C C . LEU C 1 31 ? -6.903 8.381 -18.551 1.00 13.54 31 LEU C C 1
ATOM 1535 O O . LEU C 1 31 ? -7.754 9.265 -18.529 1.00 11.46 31 LEU C O 1
ATOM 1540 N N . ASN C 1 32 ? -6.603 7.659 -17.478 1.00 13.51 32 ASN C N 1
ATOM 1541 C CA . ASN C 1 32 ? -7.284 7.925 -16.221 1.00 13.15 32 ASN C CA 1
ATOM 1542 C C . ASN C 1 32 ? -6.933 9.339 -15.762 1.00 11.83 32 ASN C C 1
ATOM 1543 O O . ASN C 1 32 ? -5.768 9.731 -15.766 1.00 12.97 32 ASN C O 1
ATOM 1548 N N . ASP C 1 33 ? -7.950 10.103 -15.380 1.00 10.79 33 ASP C N 1
ATOM 1549 C CA . ASP C 1 33 ? -7.768 11.477 -14.927 1.00 10.45 33 ASP C CA 1
ATOM 1550 C C . ASP C 1 33 ? -7.085 12.388 -15.934 1.00 10.34 33 ASP C C 1
ATOM 1551 O O . ASP C 1 33 ? -6.314 13.268 -15.552 1.00 9.63 33 ASP C O 1
ATOM 1556 N N . LYS C 1 34 ? -7.383 12.183 -17.215 1.00 8.98 34 LYS C N 1
ATOM 1557 C CA . LYS C 1 34 ? -6.799 12.995 -18.277 1.00 11.16 34 LYS C CA 1
ATOM 1558 C C . LYS C 1 34 ? -7.786 13.395 -19.377 1.00 9.81 34 LYS C C 1
ATOM 1559 O O . LYS C 1 34 ? -7.539 14.343 -20.106 1.00 8.86 34 LYS C O 1
ATOM 1565 N N . ILE C 1 35 ? -8.895 12.681 -19.516 1.00 9.35 35 ILE C N 1
ATOM 1566 C CA . ILE C 1 35 ? -9.832 12.984 -20.598 1.00 7.95 35 ILE C CA 1
ATOM 1567 C C . ILE C 1 35 ? -10.394 14.406 -20.604 1.00 8.31 35 ILE C C 1
ATOM 1568 O O . ILE C 1 35 ? -10.951 14.870 -19.609 1.00 10.63 35 ILE C O 1
ATOM 1573 N N . SER C 1 36 ? -10.246 15.086 -21.742 1.00 6.61 36 SER C N 1
ATOM 1574 C CA . SER C 1 36 ? -10.710 16.461 -21.900 1.00 7.55 36 SER C CA 1
ATOM 1575 C C . SER C 1 36 ? -11.664 16.706 -23.061 1.00 6.34 36 SER C C 1
ATOM 1576 O O . SER C 1 36 ? -12.305 17.752 -23.123 1.00 7.46 36 SER C O 1
ATOM 1579 N N . SER C 1 37 ? -11.729 15.769 -23.997 1.00 7.69 37 SER C N 1
ATOM 1580 C CA . SER C 1 37 ? -12.656 15.881 -25.117 1.00 7.87 37 SER C CA 1
ATOM 1581 C C . SER C 1 37 ? -13.121 14.469 -25.450 1.00 7.71 37 SER C C 1
ATOM 1582 O O . SER C 1 37 ? -12.425 13.494 -25.165 1.00 8.26 37 SER C O 1
ATOM 1585 N N . ILE C 1 38 ? -14.308 14.358 -26.033 1.00 8.27 38 ILE C N 1
ATOM 1586 C CA . ILE C 1 38 ? -14.878 13.052 -26.337 1.00 7.12 38 ILE C CA 1
ATOM 1587 C C . ILE C 1 38 ? -15.718 13.072 -27.607 1.00 7.64 38 ILE C C 1
ATOM 1588 O O . ILE C 1 38 ? -16.335 14.083 -27.937 1.00 6.34 38 ILE C O 1
ATOM 1593 N N . LYS C 1 39 ? -15.735 11.945 -28.310 1.00 8.84 39 LYS C N 1
ATOM 1594 C CA . LYS C 1 39 ? -16.549 11.794 -29.510 1.00 7.45 39 LYS C CA 1
ATOM 1595 C C . LYS C 1 39 ? -17.350 10.508 -29.363 1.00 7.39 39 LYS C C 1
ATOM 1596 O O . LYS C 1 39 ? -16.791 9.417 -29.446 1.00 8.89 39 LYS C O 1
ATOM 1602 N N . VAL C 1 40 ? -18.652 10.630 -29.122 1.00 7.24 40 VAL C N 1
ATOM 1603 C CA . VAL C 1 40 ? -19.495 9.447 -29.009 1.00 8.77 40 VAL C CA 1
ATOM 1604 C C . VAL C 1 40 ? -19.989 9.147 -30.422 1.00 8.45 40 VAL C C 1
ATOM 1605 O O . VAL C 1 40 ? -20.868 9.831 -30.941 1.00 9.49 40 VAL C O 1
ATOM 1609 N N . LYS C 1 41 ? -19.395 8.138 -31.049 1.00 10.05 41 LYS C N 1
ATOM 1610 C CA . LYS C 1 41 ? -19.751 7.759 -32.413 1.00 11.31 41 LYS C CA 1
ATOM 1611 C C . LYS C 1 41 ? -21.108 7.076 -32.490 1.00 11.87 41 LYS C C 1
ATOM 1612 O O . LYS C 1 41 ? -21.867 7.290 -33.435 1.00 10.12 41 LYS C O 1
ATOM 1618 N N . SER C 1 42 ? -21.407 6.254 -31.489 1.00 12.60 42 SER C N 1
ATOM 1619 C CA . SER C 1 42 ? -22.676 5.542 -31.439 1.00 13.67 42 SER C CA 1
ATOM 1620 C C . SER C 1 42 ? -22.958 5.029 -30.036 1.00 13.75 42 SER C C 1
ATOM 1621 O O . SER C 1 42 ? -22.032 4.758 -29.264 1.00 13.18 42 SER C O 1
ATOM 1624 N N . GLY C 1 43 ? -24.243 4.900 -29.718 1.00 13.81 43 GLY C N 1
ATOM 1625 C CA . GLY C 1 43 ? -24.648 4.426 -28.408 1.00 13.78 43 GLY C CA 1
ATOM 1626 C C . GLY C 1 43 ? -24.591 5.522 -27.363 1.00 14.11 43 GLY C C 1
ATOM 1627 O O . GLY C 1 43 ? -24.215 6.656 -27.660 1.00 14.18 43 GLY C O 1
ATOM 1628 N N . THR C 1 44 ? -24.987 5.190 -26.138 1.00 13.89 44 THR C N 1
ATOM 1629 C CA . THR C 1 44 ? -24.949 6.142 -25.038 1.00 13.47 44 THR C CA 1
ATOM 1630 C C . THR C 1 44 ? -23.918 5.624 -24.045 1.00 12.49 44 THR C C 1
ATOM 1631 O O . THR C 1 44 ? -23.932 4.445 -23.679 1.00 11.66 44 THR C O 1
ATOM 1635 N N . TRP C 1 45 ? -23.020 6.503 -23.617 1.00 10.06 45 TRP C N 1
ATOM 1636 C CA . TRP C 1 45 ? -21.974 6.109 -22.687 1.00 10.09 45 TRP C CA 1
ATOM 1637 C C . TRP C 1 45 ? -22.011 6.887 -21.380 1.00 9.81 45 TRP C C 1
ATOM 1638 O O . TRP C 1 45 ? -22.288 8.085 -21.358 1.00 10.29 45 TRP C O 1
ATOM 1649 N N . ARG C 1 46 ? -21.728 6.185 -20.291 1.00 8.67 46 ARG C N 1
ATOM 1650 C CA . ARG C 1 46 ? -21.712 6.782 -18.965 1.00 8.86 46 ARG C CA 1
ATOM 1651 C C . ARG C 1 46 ? -20.279 6.874 -18.473 1.00 8.61 46 ARG C C 1
ATOM 1652 O O . ARG C 1 46 ? -19.535 5.888 -18.498 1.00 9.23 46 ARG C O 1
ATOM 1660 N N . PHE C 1 47 ? -19.894 8.067 -18.034 1.00 9.23 47 PHE C N 1
ATOM 1661 C CA . PHE C 1 47 ? -18.551 8.298 -17.536 1.00 8.13 47 PHE C CA 1
ATOM 1662 C C . PHE C 1 47 ? -18.603 8.533 -16.036 1.00 7.78 47 PHE C C 1
ATOM 1663 O O . PHE C 1 47 ? -19.415 9.315 -15.553 1.00 8.28 47 PHE C O 1
ATOM 1671 N N . TYR C 1 48 ? -17.730 7.839 -15.314 1.00 8.22 48 TYR C N 1
ATOM 1672 C CA . TYR C 1 48 ? -17.662 7.926 -13.856 1.00 8.13 48 TYR C CA 1
ATOM 1673 C C . TYR C 1 48 ? -16.415 8.651 -13.389 1.00 8.87 48 TYR C C 1
ATOM 1674 O O . TYR C 1 48 ? -15.375 8.611 -14.046 1.00 9.59 48 TYR C O 1
ATOM 1683 N N . GLU C 1 49 ? -16.502 9.296 -12.233 1.00 9.11 49 GLU C N 1
ATOM 1684 C CA . GLU C 1 49 ? -15.343 10.011 -11.733 1.00 10.85 49 GLU C CA 1
ATOM 1685 C C . GLU C 1 49 ? -14.329 9.097 -11.051 1.00 10.35 49 GLU C C 1
ATOM 1686 O O . GLU C 1 49 ? -13.209 9.501 -10.824 1.00 11.95 49 GLU C O 1
ATOM 1692 N N . TYR C 1 50 ? -14.700 7.864 -10.726 1.00 10.51 50 TYR C N 1
ATOM 1693 C CA . TYR C 1 50 ? -13.752 6.960 -10.068 1.00 11.21 50 TYR C CA 1
ATOM 1694 C C . TYR C 1 50 ? -13.621 5.662 -10.851 1.00 12.08 50 TYR C C 1
ATOM 1695 O O . TYR C 1 50 ? -14.523 5.299 -11.605 1.00 13.63 50 TYR C O 1
ATOM 1704 N N . ILE C 1 51 ? -12.506 4.958 -10.678 1.00 12.33 51 ILE C N 1
ATOM 1705 C CA . ILE C 1 51 ? -12.328 3.701 -11.396 1.00 12.41 51 ILE C CA 1
ATOM 1706 C C . ILE C 1 51 ? -13.392 2.714 -10.936 1.00 11.43 51 ILE C C 1
ATOM 1707 O O . ILE C 1 51 ? -14.006 2.896 -9.885 1.00 10.50 51 ILE C O 1
ATOM 1712 N N . ASN C 1 52 ? -13.612 1.675 -11.730 1.00 11.58 52 ASN C N 1
ATOM 1713 C CA . ASN C 1 52 ? -14.606 0.661 -11.410 1.00 12.01 52 ASN C CA 1
ATOM 1714 C C . ASN C 1 52 ? -16.001 1.251 -11.230 1.00 12.20 52 ASN C C 1
ATOM 1715 O O . ASN C 1 52 ? -16.761 0.840 -10.349 1.00 11.48 52 ASN C O 1
ATOM 1720 N N . TYR C 1 53 ? -16.315 2.234 -12.067 1.00 10.64 53 TYR C N 1
ATOM 1721 C CA . TYR C 1 53 ? -17.618 2.884 -12.070 1.00 10.77 53 TYR C CA 1
ATOM 1722 C C . TYR C 1 53 ? -18.049 3.444 -10.721 1.00 10.50 53 TYR C C 1
ATOM 1723 O O . TYR C 1 53 ? -19.187 3.258 -10.289 1.00 11.21 53 TYR C O 1
ATOM 1732 N N . GLY C 1 54 ? -17.131 4.150 -10.068 1.00 10.24 54 GLY C N 1
ATOM 1733 C CA . GLY C 1 54 ? -17.435 4.737 -8.777 1.00 9.19 54 GLY C CA 1
ATOM 1734 C C . GLY C 1 54 ? -17.656 6.235 -8.856 1.00 10.07 54 GLY C C 1
ATOM 1735 O O . GLY C 1 54 ? -17.265 6.886 -9.832 1.00 10.43 54 GLY C O 1
ATOM 1736 N N . GLY C 1 55 ? -18.296 6.780 -7.827 1.00 10.77 55 GLY C N 1
ATOM 1737 C CA . GLY C 1 55 ? -18.560 8.208 -7.777 1.00 10.53 55 GLY C CA 1
ATOM 1738 C C . GLY C 1 55 ? -19.663 8.716 -8.686 1.00 10.56 55 GLY C C 1
ATOM 1739 O O . GLY C 1 55 ? -20.506 7.956 -9.169 1.00 9.35 55 GLY C O 1
ATOM 1740 N N . ARG C 1 56 ? -19.649 10.023 -8.914 1.00 10.20 56 ARG C N 1
ATOM 1741 C CA . ARG C 1 56 ? -20.636 10.673 -9.762 1.00 11.18 56 ARG C CA 1
ATOM 1742 C C . ARG C 1 56 ? -20.440 10.252 -11.208 1.00 10.68 56 ARG C C 1
ATOM 1743 O O . ARG C 1 56 ? -19.355 9.807 -11.591 1.00 11.88 56 ARG C O 1
ATOM 1751 N N . TYR C 1 57 ? -21.495 10.385 -12.004 1.00 10.71 57 TYR C N 1
ATOM 1752 C CA . TYR C 1 57 ? -21.432 10.011 -13.409 1.00 11.93 57 TYR C CA 1
ATOM 1753 C C . TYR C 1 57 ? -22.213 10.963 -14.299 1.00 12.44 57 TYR C C 1
ATOM 1754 O O . TYR C 1 57 ? -23.060 11.728 -13.828 1.00 12.01 57 TYR C O 1
ATOM 1763 N N . TRP C 1 58 ? -21.910 10.899 -15.592 1.00 11.43 58 TRP C N 1
ATOM 1764 C CA . TRP C 1 58 ? -22.553 11.733 -16.600 1.00 11.96 58 TRP C CA 1
ATOM 1765 C C . TRP C 1 58 ? -22.806 10.869 -17.833 1.00 11.14 58 TRP C C 1
ATOM 1766 O O . TRP C 1 58 ? -21.920 10.131 -18.269 1.00 11.79 58 TRP C O 1
ATOM 1777 N N . ASP C 1 59 ? -24.007 10.959 -18.395 1.00 11.66 59 ASP C N 1
ATOM 1778 C CA . ASP C 1 59 ? -24.351 10.162 -19.569 1.00 12.12 59 ASP C CA 1
ATOM 1779 C C . ASP C 1 59 ? -24.331 10.993 -20.845 1.00 12.64 59 ASP C C 1
ATOM 1780 O O . ASP C 1 59 ? -25.032 11.997 -20.948 1.00 13.35 59 ASP C O 1
ATOM 1785 N N . LEU C 1 60 ? -23.528 10.567 -21.816 1.00 10.62 60 LEU C N 1
ATOM 1786 C CA . LEU C 1 60 ? -23.415 11.282 -23.083 1.00 10.73 60 LEU C CA 1
ATOM 1787 C C . LEU C 1 60 ? -23.892 10.450 -24.263 1.00 10.46 60 LEU C C 1
ATOM 1788 O O . LEU C 1 60 ? -23.482 9.301 -24.436 1.00 10.07 60 LEU C O 1
ATOM 1793 N N . GLY C 1 61 ? -24.762 11.045 -25.074 1.00 10.63 61 GLY C N 1
ATOM 1794 C CA . GLY C 1 61 ? -25.265 10.360 -26.246 1.00 10.21 61 GLY C CA 1
ATOM 1795 C C . GLY C 1 61 ? -24.431 10.722 -27.464 1.00 10.94 61 GLY C C 1
ATOM 1796 O O . GLY C 1 61 ? -23.458 11.477 -27.351 1.00 8.76 61 GLY C O 1
ATOM 1797 N N . PRO C 1 62 ? -24.788 10.203 -28.648 1.00 10.09 62 PRO C N 1
ATOM 1798 C CA . PRO C 1 62 ? -24.060 10.480 -29.888 1.00 12.23 62 PRO C CA 1
ATOM 1799 C C . PRO C 1 62 ? -23.794 11.966 -30.103 1.00 11.54 62 PRO C C 1
ATOM 1800 O O . PRO C 1 62 ? -24.690 12.797 -29.967 1.00 11.60 62 PRO C O 1
ATOM 1804 N N . GLY C 1 63 ? -22.550 12.286 -30.437 1.00 10.35 63 GLY C N 1
ATOM 1805 C CA . GLY C 1 63 ? -22.172 13.666 -30.664 1.00 9.54 63 GLY C CA 1
ATOM 1806 C C . GLY C 1 63 ? -20.721 13.894 -30.303 1.00 9.66 63 GLY C C 1
ATOM 1807 O O . GLY C 1 63 ? -20.018 12.960 -29.897 1.00 8.17 63 GLY C O 1
ATOM 1808 N N . GLU C 1 64 ? -20.261 15.131 -30.449 1.00 8.42 64 GLU C N 1
ATOM 1809 C CA . GLU C 1 64 ? -18.876 15.450 -30.127 1.00 8.93 64 GLU C CA 1
ATOM 1810 C C . GLU C 1 64 ? -18.806 16.530 -29.065 1.00 9.35 64 GLU C C 1
ATOM 1811 O O . GLU C 1 64 ? -19.612 17.464 -29.051 1.00 10.50 64 GLU C O 1
ATOM 1817 N N . TYR C 1 65 ? -17.837 16.390 -28.169 1.00 7.15 65 TYR C N 1
ATOM 1818 C CA . TYR C 1 65 ? -17.663 17.331 -27.076 1.00 9.49 65 TYR C CA 1
ATOM 1819 C C . TYR C 1 65 ? -16.214 17.790 -27.040 1.00 8.63 65 TYR C C 1
ATOM 1820 O O . TYR C 1 65 ? -15.366 17.130 -26.446 1.00 8.38 65 TYR C O 1
ATOM 1829 N N . SER C 1 66 ? -15.943 18.924 -27.686 1.00 9.26 66 SER C N 1
ATOM 1830 C CA . SER C 1 66 ? -14.592 19.479 -27.765 1.00 9.64 66 SER C CA 1
ATOM 1831 C C . SER C 1 66 ? -13.989 19.739 -26.394 1.00 9.95 66 SER C C 1
ATOM 1832 O O . SER C 1 66 ? -12.778 19.892 -26.255 1.00 6.48 66 SER C O 1
ATOM 1835 N N . SER C 1 67 ? -14.850 19.800 -25.386 1.00 10.73 67 SER C N 1
ATOM 1836 C CA . SER C 1 67 ? -14.432 20.006 -24.006 1.00 12.76 67 SER C CA 1
ATOM 1837 C C . SER C 1 67 ? -15.418 19.237 -23.138 1.00 11.19 67 SER C C 1
ATOM 1838 O O . SER C 1 67 ? -16.623 19.420 -23.265 1.00 11.35 67 SER C O 1
ATOM 1841 N N . VAL C 1 68 ? -14.921 18.374 -22.259 1.00 11.80 68 VAL C N 1
ATOM 1842 C CA . VAL C 1 68 ? -15.825 17.607 -21.411 1.00 13.46 68 VAL C CA 1
ATOM 1843 C C . VAL C 1 68 ? -16.696 18.512 -20.542 1.00 13.91 68 VAL C C 1
ATOM 1844 O O . VAL C 1 68 ? -17.819 18.159 -20.191 1.00 12.53 68 VAL C O 1
ATOM 1848 N N . GLU C 1 69 ? -16.190 19.691 -20.209 1.00 15.18 69 GLU C N 1
ATOM 1849 C CA . GLU C 1 69 ? -16.964 20.606 -19.384 1.00 18.97 69 GLU C CA 1
ATOM 1850 C C . GLU C 1 69 ? -18.272 21.027 -20.043 1.00 20.73 69 GLU C C 1
ATOM 1851 O O . GLU C 1 69 ? -19.238 21.361 -19.354 1.00 20.30 69 GLU C O 1
ATOM 1857 N N . SER C 1 70 ? -18.308 21.004 -21.373 1.00 22.03 70 SER C N 1
ATOM 1858 C CA . SER C 1 70 ? -19.522 21.366 -22.096 1.00 23.31 70 SER C CA 1
ATOM 1859 C C . SER C 1 70 ? -20.550 20.278 -21.822 1.00 23.33 70 SER C C 1
ATOM 1860 O O . SER C 1 70 ? -21.753 20.472 -22.009 1.00 24.02 70 SER C O 1
ATOM 1863 N N . ALA C 1 71 ? -20.060 19.125 -21.382 1.00 21.55 71 ALA C N 1
ATOM 1864 C CA . ALA C 1 71 ? -20.917 17.994 -21.058 1.00 20.31 71 ALA C CA 1
ATOM 1865 C C . ALA C 1 71 ? -21.135 17.969 -19.549 1.00 18.64 71 ALA C C 1
ATOM 1866 O O . ALA C 1 71 ? -21.687 17.011 -19.002 1.00 17.94 71 ALA C O 1
ATOM 1868 N N . GLY C 1 72 ? -20.682 19.028 -18.882 1.00 17.37 72 GLY C N 1
ATOM 1869 C CA . GLY C 1 72 ? -20.838 19.126 -17.439 1.00 14.80 72 GLY C CA 1
ATOM 1870 C C . GLY C 1 72 ? -19.871 18.266 -16.646 1.00 13.58 72 GLY C C 1
ATOM 1871 O O . GLY C 1 72 ? -20.033 18.094 -15.439 1.00 11.69 72 GLY C O 1
ATOM 1872 N N . ILE C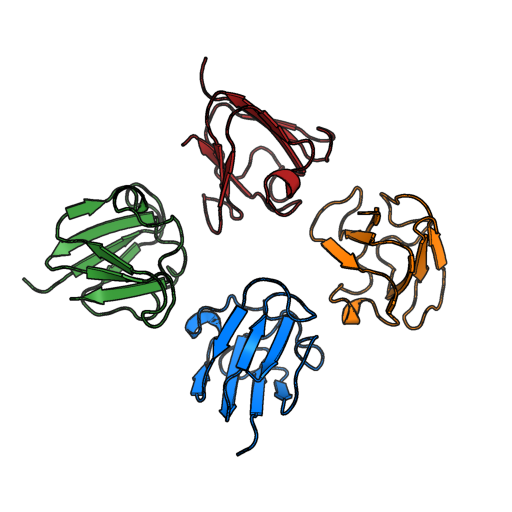 1 73 ? -18.855 17.734 -17.318 1.00 12.65 73 ILE C N 1
ATOM 1873 C CA . ILE C 1 73 ? -17.867 16.881 -16.663 1.00 11.29 73 ILE C CA 1
ATOM 1874 C C . ILE C 1 73 ? -16.609 17.672 -16.301 1.00 11.08 73 ILE C C 1
ATOM 1875 O O . ILE C 1 73 ? -16.074 18.406 -17.131 1.00 10.08 73 ILE C O 1
ATOM 1880 N N . PRO C 1 74 ? -16.128 17.541 -15.050 1.00 11.40 74 PRO C N 1
ATOM 1881 C CA . PRO C 1 74 ? -14.920 18.263 -14.639 1.00 11.17 74 PRO C CA 1
ATOM 1882 C C . PRO C 1 74 ? -13.753 17.782 -15.500 1.00 10.02 74 PRO C C 1
ATOM 1883 O O . PRO C 1 74 ? -13.690 16.607 -15.862 1.00 10.62 74 PRO C O 1
ATOM 1887 N N . ASP C 1 75 ? -12.831 18.678 -15.825 1.00 9.63 75 ASP C N 1
ATOM 1888 C CA . ASP C 1 75 ? -11.691 18.298 -16.651 1.00 10.77 75 ASP C CA 1
ATOM 1889 C C . ASP C 1 75 ? -10.739 17.354 -15.909 1.00 10.81 75 ASP C C 1
ATOM 1890 O O . ASP C 1 75 ? -10.603 17.430 -14.685 1.00 9.48 75 ASP C O 1
ATOM 1895 N N . ASN C 1 76 ? -10.095 16.456 -16.655 1.00 8.93 76 ASN C N 1
ATOM 1896 C CA . ASN C 1 76 ? -9.151 15.493 -16.080 1.00 8.94 76 ASN C CA 1
ATOM 1897 C C . ASN C 1 76 ? -9.710 14.746 -14.880 1.00 9.57 76 ASN C C 1
ATOM 1898 O O . ASN C 1 76 ? -9.000 14.545 -13.893 1.00 8.15 76 ASN C O 1
ATOM 1903 N N . SER C 1 77 ? -10.963 14.309 -14.965 1.00 9.94 77 SER C N 1
ATOM 1904 C CA . SER C 1 77 ? -11.572 13.621 -13.836 1.00 10.81 77 SER C CA 1
ATOM 1905 C C . SER C 1 77 ? -12.196 12.265 -14.139 1.00 11.02 77 SER C C 1
ATOM 1906 O O . SER C 1 77 ? -12.499 11.511 -13.225 1.00 9.94 77 SER C O 1
ATOM 1909 N N . ILE C 1 78 ? -12.408 11.950 -15.408 1.00 9.02 78 ILE C N 1
ATOM 1910 C CA . ILE C 1 78 ? -13.002 10.662 -15.758 1.00 9.10 78 ILE C CA 1
ATOM 1911 C C . ILE C 1 78 ? -12.045 9.528 -15.401 1.00 9.17 78 ILE C C 1
ATOM 1912 O O . ILE C 1 78 ? -10.856 9.602 -15.702 1.00 11.30 78 ILE C O 1
ATOM 1917 N N . SER C 1 79 ? -12.560 8.485 -14.752 1.00 9.69 79 SER C N 1
ATOM 1918 C CA . SER C 1 79 ? -11.725 7.350 -14.360 1.00 7.91 79 SER C CA 1
ATOM 1919 C C . SER C 1 79 ? -12.233 6.006 -14.861 1.00 8.63 79 SER C C 1
ATOM 1920 O O . SER C 1 79 ? -11.542 4.992 -14.750 1.00 10.76 79 SER C O 1
ATOM 1923 N N . SER C 1 80 ? -13.442 6.000 -15.409 1.00 8.64 80 SER C N 1
ATOM 1924 C CA . SER C 1 80 ? -14.022 4.784 -15.960 1.00 8.03 80 SER C CA 1
ATOM 1925 C C . SER C 1 80 ? -15.268 5.132 -16.753 1.00 7.91 80 SER C C 1
ATOM 1926 O O . SER C 1 80 ? -15.890 6.167 -16.521 1.00 7.67 80 SER C O 1
ATOM 1929 N N . PHE C 1 81 ? -15.613 4.289 -17.719 1.00 7.26 81 PHE C N 1
ATOM 1930 C CA . PHE C 1 81 ? -16.812 4.525 -18.513 1.00 9.03 81 PHE C CA 1
ATOM 1931 C C . PHE C 1 81 ? -17.318 3.241 -19.153 1.00 9.00 81 PHE C C 1
ATOM 1932 O O . PHE C 1 81 ? -16.542 2.333 -19.447 1.00 9.56 81 PHE C O 1
ATOM 1940 N N . ARG C 1 82 ? -18.632 3.162 -19.341 1.00 10.38 82 ARG C N 1
ATOM 1941 C CA . ARG C 1 82 ? -19.251 1.973 -19.911 1.00 12.63 82 ARG C CA 1
ATOM 1942 C C . ARG C 1 82 ? -20.516 2.332 -20.686 1.00 13.82 82 ARG C C 1
ATOM 1943 O O . ARG C 1 82 ? -21.058 3.432 -20.540 1.00 13.23 82 ARG C O 1
ATOM 1951 N N . GLN C 1 83 ? -20.979 1.395 -21.509 1.00 15.97 83 GLN C N 1
ATOM 1952 C CA . GLN C 1 83 ? -22.186 1.580 -22.310 1.00 17.78 83 GLN C CA 1
ATOM 1953 C C . GLN C 1 83 ? -23.415 1.434 -21.425 1.00 17.14 83 GLN C C 1
ATOM 1954 O O . GLN C 1 83 ? -23.395 0.686 -20.450 1.00 17.18 83 GLN C O 1
ATOM 1960 N N . ILE C 1 84 ? -24.488 2.135 -21.779 1.00 18.30 84 ILE C N 1
ATOM 1961 C CA . ILE C 1 84 ? -25.732 2.062 -21.019 1.00 19.49 84 ILE C CA 1
ATOM 1962 C C . ILE C 1 84 ? -26.936 2.098 -21.952 1.00 20.66 84 ILE C C 1
ATOM 1963 O O . ILE C 1 84 ? -26.730 2.297 -23.169 1.00 21.38 84 ILE C O 1
ATOM 1969 N N . ASN D 1 1 ? -10.067 44.522 -20.913 1.00 39.49 1 ASN D N 1
ATOM 1970 C CA . ASN D 1 1 ? -8.894 45.004 -21.697 1.00 39.30 1 ASN D CA 1
ATOM 1971 C C . ASN D 1 1 ? -7.915 43.865 -21.990 1.00 37.38 1 ASN D C 1
ATOM 1972 O O . ASN D 1 1 ? -6.700 44.035 -21.877 1.00 38.78 1 ASN D O 1
ATOM 1977 N N . ALA D 1 2 ? -8.457 42.709 -22.367 1.00 34.48 2 ALA D N 1
ATOM 1978 C CA . ALA D 1 2 ? -7.656 41.528 -22.683 1.00 30.60 2 ALA D CA 1
ATOM 1979 C C . ALA D 1 2 ? -7.113 40.860 -21.421 1.00 28.40 2 ALA D C 1
ATOM 1980 O O . ALA D 1 2 ? -6.538 41.519 -20.551 1.00 27.83 2 ALA D O 1
ATOM 1982 N N . ALA D 1 3 ? -7.296 39.546 -21.332 1.00 24.91 3 ALA D N 1
ATOM 1983 C CA . ALA D 1 3 ? -6.842 38.780 -20.178 1.00 21.29 3 ALA D CA 1
ATOM 1984 C C . ALA D 1 3 ? -5.340 38.923 -19.947 1.00 18.83 3 ALA D C 1
ATOM 1985 O O . ALA D 1 3 ? -4.551 38.976 -20.891 1.00 16.82 3 ALA D O 1
ATOM 1987 N N . GLU D 1 4 ? -4.955 38.989 -18.678 1.00 17.23 4 GLU D N 1
ATOM 1988 C CA . GLU D 1 4 ? -3.554 39.120 -18.307 1.00 16.17 4 GLU D CA 1
ATOM 1989 C C . GLU D 1 4 ? -3.340 38.662 -16.870 1.00 14.39 4 GLU D C 1
ATOM 1990 O O . GLU D 1 4 ? -4.114 39.000 -15.979 1.00 13.66 4 GLU D O 1
ATOM 1996 N N . VAL D 1 5 ? -2.288 37.882 -16.654 1.00 11.71 5 VAL D N 1
ATOM 1997 C CA . VAL D 1 5 ? -1.974 37.393 -15.319 1.00 9.70 5 VAL D CA 1
ATOM 1998 C C . VAL D 1 5 ? -0.466 37.413 -15.145 1.00 10.37 5 VAL D C 1
ATOM 1999 O O . VAL D 1 5 ? 0.278 37.145 -16.088 1.00 9.43 5 VAL D O 1
ATOM 2003 N N . ILE D 1 6 ? -0.018 37.765 -13.946 1.00 9.30 6 ILE D N 1
ATOM 2004 C CA . ILE D 1 6 ? 1.404 37.788 -13.657 1.00 9.49 6 ILE D CA 1
ATOM 2005 C C . ILE D 1 6 ? 1.665 36.777 -12.549 1.00 9.60 6 ILE D C 1
ATOM 2006 O O . ILE D 1 6 ? 1.036 36.825 -11.488 1.00 9.10 6 ILE D O 1
ATOM 2011 N N . VAL D 1 7 ? 2.576 35.850 -12.811 1.00 9.14 7 VAL D N 1
ATOM 2012 C CA . VAL D 1 7 ? 2.925 34.823 -11.837 1.00 9.48 7 VAL D CA 1
ATOM 2013 C C . VAL D 1 7 ? 4.295 35.132 -11.243 1.00 9.20 7 VAL D C 1
ATOM 2014 O O . VAL D 1 7 ? 5.177 35.639 -11.935 1.00 9.04 7 VAL D O 1
ATOM 2018 N N . TYR D 1 8 ? 4.466 34.832 -9.959 1.00 8.51 8 TYR D N 1
ATOM 2019 C CA . TYR D 1 8 ? 5.724 35.113 -9.274 1.00 8.27 8 TYR D CA 1
ATOM 2020 C C . TYR D 1 8 ? 6.327 33.922 -8.558 1.00 9.51 8 TYR D C 1
ATOM 2021 O O . TYR D 1 8 ? 5.618 33.079 -8.008 1.00 6.95 8 TYR D O 1
ATOM 2030 N N . GLU D 1 9 ? 7.654 33.892 -8.550 1.00 9.59 9 GLU D N 1
ATOM 2031 C CA . GLU D 1 9 ? 8.409 32.831 -7.909 1.00 10.85 9 GLU D CA 1
ATOM 2032 C C . GLU D 1 9 ? 8.207 32.777 -6.393 1.00 10.58 9 GLU D C 1
ATOM 2033 O O . GLU D 1 9 ? 7.987 31.711 -5.847 1.00 9.74 9 GLU D O 1
ATOM 2039 N N . HIS D 1 10 ? 8.269 33.913 -5.706 1.00 10.32 10 HIS D N 1
ATOM 2040 C CA . HIS D 1 10 ? 8.100 33.899 -4.254 1.00 9.93 10 HIS D CA 1
ATOM 2041 C C . HIS D 1 10 ? 6.775 34.483 -3.798 1.00 9.89 10 HIS D C 1
ATOM 2042 O O . HIS D 1 10 ? 6.105 35.190 -4.551 1.00 9.12 10 HIS D O 1
ATOM 2049 N N . VAL D 1 11 ? 6.399 34.184 -2.556 1.00 9.16 11 VAL D N 1
ATOM 2050 C CA . VAL D 1 11 ? 5.172 34.732 -2.000 1.00 10.30 11 VAL D CA 1
ATOM 2051 C C . VAL D 1 11 ? 5.378 36.242 -1.951 1.00 9.10 11 VAL D C 1
ATOM 2052 O O . VAL D 1 11 ? 6.517 36.722 -1.982 1.00 8.82 11 VAL D O 1
ATOM 2056 N N . ASN D 1 12 ? 4.283 36.987 -1.863 1.00 9.89 12 ASN D N 1
ATOM 2057 C CA . ASN D 1 12 ? 4.345 38.443 -1.832 1.00 10.60 12 ASN D CA 1
ATOM 2058 C C . ASN D 1 12 ? 4.967 39.019 -3.096 1.00 10.32 12 ASN D C 1
ATOM 2059 O O . ASN D 1 12 ? 5.679 40.025 -3.064 1.00 8.57 12 ASN D O 1
ATOM 2064 N N . PHE D 1 13 ? 4.702 38.346 -4.210 1.00 10.46 13 PHE D N 1
ATOM 2065 C CA . PHE D 1 13 ? 5.155 38.785 -5.519 1.00 8.60 13 PHE D CA 1
AT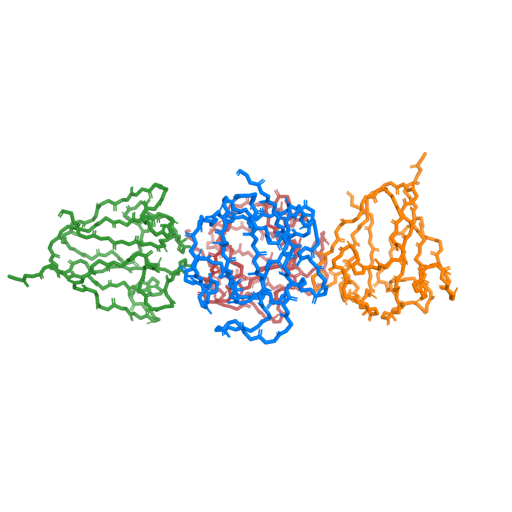OM 2066 C C . PHE D 1 13 ? 6.661 39.000 -5.657 1.00 9.42 13 PHE D C 1
ATOM 2067 O O . PHE D 1 13 ? 7.102 39.968 -6.279 1.00 10.69 13 PHE D O 1
ATOM 2075 N N . GLY D 1 14 ? 7.445 38.076 -5.106 1.00 9.73 14 GLY D N 1
ATOM 2076 C CA . GLY D 1 14 ? 8.891 38.198 -5.183 1.00 9.62 14 GLY D CA 1
ATOM 2077 C C . GLY D 1 14 ? 9.528 37.241 -6.170 1.00 8.46 14 GLY D C 1
ATOM 2078 O O . GLY D 1 14 ? 8.849 36.391 -6.749 1.00 8.77 14 GLY D O 1
ATOM 2079 N N . GLY D 1 15 ? 10.836 37.386 -6.363 1.00 9.30 15 GLY D N 1
ATOM 2080 C CA . GLY D 1 15 ? 11.563 36.525 -7.281 1.00 9.14 15 GLY D CA 1
ATOM 2081 C C . GLY D 1 15 ? 11.263 36.730 -8.755 1.00 10.34 15 GLY D C 1
ATOM 2082 O O . GLY D 1 15 ? 10.824 37.803 -9.179 1.00 10.59 15 GLY D O 1
ATOM 2083 N N . LYS D 1 16 ? 11.524 35.688 -9.539 1.00 10.92 16 LYS D N 1
ATOM 2084 C CA . LYS D 1 16 ? 11.292 35.709 -10.978 1.00 13.23 16 LYS D CA 1
ATOM 2085 C C . LYS D 1 16 ? 9.801 35.868 -11.236 1.00 12.77 16 LYS D C 1
ATOM 2086 O O . LYS D 1 16 ? 8.982 35.274 -10.543 1.00 12.04 16 LYS D O 1
ATOM 2092 N N . SER D 1 17 ? 9.451 36.681 -12.224 1.00 12.34 17 SER D N 1
ATOM 2093 C CA . SER D 1 17 ? 8.050 36.893 -12.552 1.00 12.23 17 SER D CA 1
ATOM 2094 C C . SER D 1 17 ? 7.841 36.763 -14.051 1.00 11.87 17 SER D C 1
ATOM 2095 O O . SER D 1 17 ? 8.789 36.861 -14.832 1.00 10.41 17 SER D O 1
ATOM 2098 N N . PHE D 1 18 ? 6.594 36.529 -14.445 1.00 10.50 18 PHE D N 1
ATOM 2099 C CA . PHE D 1 18 ? 6.243 36.392 -15.852 1.00 12.29 18 PHE D CA 1
ATOM 2100 C C . PHE D 1 18 ? 4.881 37.024 -16.082 1.00 12.94 18 PHE D C 1
ATOM 2101 O O . PHE D 1 18 ? 3.919 36.713 -15.379 1.00 12.71 18 PHE D O 1
ATOM 2109 N N . ASP D 1 19 ? 4.807 37.912 -17.066 1.00 14.41 19 ASP D N 1
ATOM 2110 C CA . ASP D 1 19 ? 3.561 38.584 -17.402 1.00 15.17 19 ASP D CA 1
ATOM 2111 C C . ASP D 1 19 ? 2.962 37.848 -18.595 1.00 15.85 19 ASP D C 1
ATOM 2112 O O . ASP D 1 19 ? 3.471 37.942 -19.713 1.00 15.66 19 ASP D O 1
ATOM 2117 N N . ALA D 1 20 ? 1.878 37.122 -18.355 1.00 14.46 20 ALA D N 1
ATOM 2118 C CA . ALA D 1 20 ? 1.237 36.347 -19.407 1.00 14.00 20 ALA D CA 1
ATOM 2119 C C . ALA D 1 20 ? -0.050 36.955 -19.957 1.00 14.01 20 ALA D C 1
ATOM 2120 O O . ALA D 1 20 ? -0.925 37.371 -19.202 1.00 12.00 20 ALA D O 1
ATOM 2122 N N . THR D 1 21 ? -0.154 36.996 -21.283 1.00 14.08 21 THR D N 1
ATOM 2123 C CA . THR D 1 21 ? -1.347 37.504 -21.949 1.00 14.47 21 THR D CA 1
ATOM 2124 C C . THR D 1 21 ? -1.867 36.428 -22.901 1.00 14.44 21 THR D C 1
ATOM 2125 O O . THR D 1 21 ? -2.832 36.639 -23.638 1.00 15.54 21 THR D O 1
ATOM 2129 N N . SER D 1 22 ? -1.213 35.270 -22.865 1.00 14.03 22 SER D N 1
ATOM 2130 C CA . SER D 1 22 ? -1.580 34.126 -23.695 1.00 12.82 22 SER D CA 1
ATOM 2131 C C . SER D 1 22 ? -1.395 32.857 -22.866 1.00 14.28 22 SER D C 1
ATOM 2132 O O . SER D 1 22 ? -0.739 32.889 -21.823 1.00 13.13 22 SER D O 1
ATOM 2135 N N . ASP D 1 23 ? -1.961 31.745 -23.327 1.00 13.55 23 ASP D N 1
ATOM 2136 C CA . ASP D 1 23 ? -1.867 30.489 -22.590 1.00 15.23 23 ASP D CA 1
ATOM 2137 C C . ASP D 1 23 ? -0.440 29.959 -22.425 1.00 13.65 23 ASP D C 1
ATOM 2138 O O . ASP D 1 23 ? 0.397 30.101 -23.315 1.00 13.51 23 ASP D O 1
ATOM 2143 N N . GLN D 1 24 ? -0.175 29.347 -21.272 1.00 13.09 24 GLN D N 1
ATOM 2144 C CA . GLN D 1 24 ? 1.150 28.821 -20.956 1.00 12.46 24 GLN D CA 1
ATOM 2145 C C . GLN D 1 24 ? 1.139 27.332 -20.609 1.00 12.72 24 GLN D C 1
ATOM 2146 O O . GLN D 1 24 ? 0.944 26.953 -19.452 1.00 11.45 24 GLN D O 1
ATOM 2152 N N . PRO D 1 25 ? 1.365 26.469 -21.608 1.00 13.16 25 PRO D N 1
ATOM 2153 C CA . PRO D 1 25 ? 1.373 25.022 -21.382 1.00 13.80 25 PRO D CA 1
ATOM 2154 C C . PRO D 1 25 ? 2.540 24.550 -20.521 1.00 14.70 25 PRO D C 1
ATOM 2155 O O . PRO D 1 25 ? 2.620 23.375 -20.174 1.00 14.76 25 PRO D O 1
ATOM 2159 N N . GLY D 1 26 ? 3.434 25.475 -20.179 1.00 13.81 26 GLY D N 1
ATOM 2160 C CA . GLY D 1 26 ? 4.582 25.142 -19.354 1.00 15.76 26 GLY D CA 1
ATOM 2161 C C . GLY D 1 26 ? 4.743 26.072 -18.160 1.00 15.85 26 GLY D C 1
ATOM 2162 O O . GLY D 1 26 ? 5.779 26.066 -17.493 1.00 16.40 26 GLY D O 1
ATOM 2163 N N . ALA D 1 27 ? 3.712 26.872 -17.896 1.00 14.38 27 ALA D N 1
ATOM 2164 C CA . ALA D 1 27 ? 3.694 27.819 -16.780 1.00 15.94 27 ALA D CA 1
ATOM 2165 C C . ALA D 1 27 ? 4.628 29.017 -16.947 1.00 17.50 27 ALA D C 1
ATOM 2166 O O . ALA D 1 27 ? 4.971 29.681 -15.966 1.00 17.11 27 ALA D O 1
ATOM 2168 N N . GLY D 1 28 ? 5.033 29.297 -18.181 1.00 19.08 28 GLY D N 1
ATOM 2169 C CA . GLY D 1 28 ? 5.907 30.431 -18.425 1.00 22.23 28 GLY D CA 1
ATOM 2170 C C . GLY D 1 28 ? 7.386 30.100 -18.427 1.00 25.36 28 GLY D C 1
ATOM 2171 O O . GLY D 1 28 ? 7.779 28.949 -18.233 1.00 27.19 28 GLY D O 1
ATOM 2172 N N . ASP D 1 29 ? 8.210 31.121 -18.639 1.00 26.41 29 ASP D N 1
ATOM 2173 C CA . ASP D 1 29 ? 9.661 30.956 -18.680 1.00 27.00 29 ASP D CA 1
ATOM 2174 C C . ASP D 1 29 ? 10.290 30.579 -17.342 1.00 24.21 29 ASP D C 1
ATOM 2175 O O . ASP D 1 29 ? 10.361 31.392 -16.422 1.00 24.38 29 ASP D O 1
ATOM 2180 N N . ASN D 1 30 ? 10.747 29.335 -17.258 1.00 22.08 30 ASN D N 1
ATOM 2181 C CA . ASN D 1 30 ? 11.399 28.790 -16.070 1.00 20.86 30 ASN D CA 1
ATOM 2182 C C . ASN D 1 30 ? 10.649 28.990 -14.753 1.00 18.67 30 ASN D C 1
ATOM 2183 O O . ASN D 1 30 ? 11.267 29.236 -13.712 1.00 17.98 30 ASN D O 1
ATOM 2188 N N . LEU D 1 31 ? 9.327 28.879 -14.783 1.00 15.19 31 LEU D N 1
ATOM 2189 C CA . LEU D 1 31 ? 8.551 29.042 -13.560 1.00 14.57 31 LEU D CA 1
ATOM 2190 C C . LEU D 1 31 ? 7.768 27.788 -13.208 1.00 13.99 31 LEU D C 1
ATOM 2191 O O . LEU D 1 31 ? 6.929 27.800 -12.309 1.00 13.18 31 LEU D O 1
ATOM 2196 N N . ASN D 1 32 ? 8.045 26.700 -13.916 1.00 14.13 32 ASN D N 1
ATOM 2197 C CA . ASN D 1 32 ? 7.362 25.449 -13.638 1.00 13.25 32 ASN D CA 1
ATOM 2198 C C . ASN D 1 32 ? 7.713 24.993 -12.224 1.00 12.25 32 ASN D C 1
ATOM 2199 O O . ASN D 1 32 ? 8.877 25.020 -11.822 1.00 11.93 32 ASN D O 1
ATOM 2204 N N . ASP D 1 33 ? 6.696 24.599 -11.468 1.00 10.87 33 ASP D N 1
ATOM 2205 C CA . ASP D 1 33 ? 6.879 24.138 -10.096 1.00 10.13 33 ASP D CA 1
ATOM 2206 C C . ASP D 1 33 ? 7.565 25.147 -9.189 1.00 10.41 33 ASP D C 1
ATOM 2207 O O . ASP D 1 33 ? 8.348 24.769 -8.319 1.00 9.49 33 ASP D O 1
ATOM 2212 N N . LYS D 1 34 ? 7.257 26.427 -9.385 1.00 9.16 34 LYS D N 1
ATOM 2213 C CA . LYS D 1 34 ? 7.847 27.487 -8.575 1.00 10.71 34 LYS D CA 1
ATOM 2214 C C . LYS D 1 34 ? 6.871 28.596 -8.186 1.00 9.65 34 LYS D C 1
ATOM 2215 O O . LYS D 1 34 ? 7.125 29.329 -7.247 1.00 8.99 34 LYS D O 1
ATOM 2221 N N . ILE D 1 35 ? 5.766 28.741 -8.905 1.00 9.49 35 ILE D N 1
ATOM 2222 C CA . ILE D 1 35 ? 4.837 29.830 -8.602 1.00 7.69 35 ILE D CA 1
ATOM 2223 C C . ILE D 1 35 ? 4.279 29.826 -7.176 1.00 8.45 35 ILE D C 1
ATOM 2224 O O . ILE D 1 35 ? 3.743 28.819 -6.708 1.00 9.15 35 ILE D O 1
ATOM 2229 N N . SER D 1 36 ? 4.412 30.969 -6.498 1.00 6.43 36 SER D N 1
ATOM 2230 C CA . SER D 1 36 ? 3.944 31.121 -5.120 1.00 8.59 36 SER D CA 1
ATOM 2231 C C . SER D 1 36 ? 2.973 32.268 -4.876 1.00 7.14 36 SER D C 1
ATOM 2232 O O . SER D 1 36 ? 2.333 32.325 -3.830 1.00 8.51 36 SER D O 1
ATOM 2235 N N . SER D 1 37 ? 2.893 33.198 -5.817 1.00 9.01 37 SER D N 1
ATOM 2236 C CA . SER D 1 37 ? 1.953 34.307 -5.696 1.00 9.05 37 SER D CA 1
ATOM 2237 C C . SER D 1 37 ? 1.496 34.662 -7.104 1.00 9.44 37 SER D C 1
ATOM 2238 O O . SER D 1 37 ? 2.205 34.404 -8.079 1.00 9.05 37 SER D O 1
ATOM 2241 N N . ILE D 1 38 ? 0.301 35.234 -7.212 1.00 9.06 38 ILE D N 1
ATOM 2242 C CA . ILE D 1 38 ? -0.261 35.556 -8.515 1.00 8.10 38 ILE D CA 1
ATOM 2243 C C . ILE D 1 38 ? -1.084 36.835 -8.507 1.00 8.44 38 ILE D C 1
ATOM 2244 O O . ILE D 1 38 ? -1.714 37.170 -7.507 1.00 7.93 38 ILE D O 1
ATOM 2249 N N . LYS D 1 39 ? -1.077 37.535 -9.637 1.00 9.53 39 LYS D N 1
ATOM 2250 C CA . LYS D 1 39 ? -1.867 38.749 -9.799 1.00 7.61 39 LYS D CA 1
ATOM 2251 C C . LYS D 1 39 ? -2.679 38.611 -11.079 1.00 8.53 39 LYS D C 1
ATOM 2252 O O . LYS D 1 39 ? -2.129 38.706 -12.172 1.00 8.61 39 LYS D O 1
ATOM 2258 N N . VAL D 1 40 ? -3.979 38.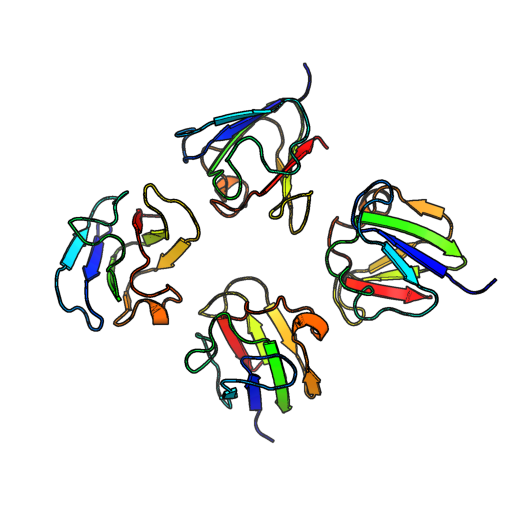361 -10.950 1.00 7.87 40 VAL D N 1
ATOM 2259 C CA . VAL D 1 40 ? -4.829 38.251 -12.127 1.00 9.56 40 VAL D CA 1
ATOM 2260 C C . VAL D 1 40 ? -5.316 39.660 -12.452 1.00 9.06 40 VAL D C 1
ATOM 2261 O O . VAL D 1 40 ? -6.205 40.184 -11.786 1.00 9.82 40 VAL D O 1
ATOM 2265 N N . LYS D 1 41 ? -4.706 40.264 -13.469 1.00 11.12 41 LYS D N 1
ATOM 2266 C CA . LYS D 1 41 ? -5.029 41.620 -13.907 1.00 12.49 41 LYS D CA 1
ATOM 2267 C C . LYS D 1 41 ? -6.418 41.702 -14.517 1.00 12.89 41 LYS D C 1
ATOM 2268 O O . LYS D 1 41 ? -7.173 42.639 -14.248 1.00 9.84 41 LYS D O 1
ATOM 2274 N N . SER D 1 42 ? -6.733 40.722 -15.358 1.00 13.47 42 SER D N 1
ATOM 2275 C CA . SER D 1 42 ? -8.019 40.662 -16.039 1.00 13.40 42 SER D CA 1
ATOM 2276 C C . SER D 1 42 ? -8.302 39.258 -16.553 1.00 14.04 42 SER D C 1
ATOM 2277 O O . SER D 1 42 ? -7.378 38.487 -16.842 1.00 13.47 42 SER D O 1
ATOM 2280 N N . GLY D 1 43 ? -9.587 38.940 -16.675 1.00 13.15 43 GLY D N 1
ATOM 2281 C CA . GLY D 1 43 ? -9.995 37.631 -17.149 1.00 13.72 43 GLY D CA 1
ATOM 2282 C C . GLY D 1 43 ? -9.927 36.592 -16.051 1.00 13.95 43 GLY D C 1
ATOM 2283 O O . GLY D 1 43 ? -9.557 36.903 -14.920 1.00 14.49 43 GLY D O 1
ATOM 2284 N N . THR D 1 44 ? -10.307 35.360 -16.374 1.00 14.31 44 THR D N 1
ATOM 2285 C CA . THR D 1 44 ? -10.257 34.270 -15.412 1.00 13.57 44 THR D CA 1
ATOM 2286 C C . THR D 1 44 ? -9.240 33.265 -15.937 1.00 12.38 44 THR D C 1
ATOM 2287 O O . THR D 1 44 ? -9.261 32.899 -17.114 1.00 12.58 44 THR D O 1
ATOM 2291 N N . TRP D 1 45 ? -8.346 32.826 -15.062 1.00 10.41 45 TRP D N 1
ATOM 2292 C CA . TRP D 1 45 ? -7.313 31.891 -15.465 1.00 10.05 45 TRP D CA 1
ATOM 2293 C C . TRP D 1 45 ? -7.356 30.584 -14.697 1.00 10.46 45 TRP D C 1
ATOM 2294 O O . TRP D 1 45 ? -7.635 30.558 -13.498 1.00 10.60 45 TRP D O 1
ATOM 2305 N N . ARG D 1 46 ? -7.071 29.500 -15.406 1.00 9.31 46 ARG D N 1
ATOM 2306 C CA . ARG D 1 46 ? -7.057 28.173 -14.813 1.00 10.13 46 ARG D CA 1
ATOM 2307 C C . ARG D 1 46 ? -5.626 27.686 -14.690 1.00 9.86 46 ARG D C 1
ATOM 2308 O O . ARG D 1 46 ? -4.867 27.713 -15.662 1.00 9.86 46 ARG D O 1
ATOM 2316 N N . PHE D 1 47 ? -5.263 27.243 -13.489 1.00 9.30 47 PHE D N 1
ATOM 2317 C CA . PHE D 1 47 ? -3.919 26.754 -13.225 1.00 8.10 47 PHE D CA 1
ATOM 2318 C C . PHE D 1 47 ? -3.952 25.250 -12.992 1.00 8.01 47 PHE D C 1
ATOM 2319 O O . PHE D 1 47 ? -4.726 24.763 -12.178 1.00 8.81 47 PHE D O 1
ATOM 2327 N N . TYR D 1 48 ? -3.111 24.526 -13.725 1.00 8.35 48 TYR D N 1
ATOM 2328 C CA . TYR D 1 48 ? -3.037 23.067 -13.637 1.00 7.97 48 TYR D CA 1
ATOM 2329 C C . TYR D 1 48 ? -1.777 22.611 -12.922 1.00 8.07 48 TYR D C 1
ATOM 2330 O O . TYR D 1 48 ? -0.746 23.283 -12.972 1.00 8.86 48 TYR D O 1
ATOM 2339 N N . GLU D 1 49 ? -1.846 21.456 -12.271 1.00 8.72 49 GLU D N 1
ATOM 2340 C CA . GLU D 1 49 ? -0.679 20.963 -11.564 1.00 10.22 49 GLU D CA 1
ATOM 2341 C C . GLU D 1 49 ? 0.333 20.273 -12.478 1.00 9.50 49 GLU D C 1
ATOM 2342 O O . GLU D 1 49 ? 1.441 20.020 -12.061 1.00 11.27 49 GLU D O 1
ATOM 2348 N N . TYR D 1 50 ? -0.026 19.968 -13.719 1.00 10.53 50 TYR D N 1
ATOM 2349 C CA . TYR D 1 50 ? 0.931 19.316 -14.623 1.00 11.76 50 TYR D CA 1
ATOM 2350 C C . TYR D 1 50 ? 1.042 20.105 -15.916 1.00 12.79 50 TYR D C 1
ATOM 2351 O O . TYR D 1 50 ? 0.113 20.827 -16.280 1.00 13.44 50 TYR D O 1
ATOM 2360 N N . ILE D 1 51 ? 2.165 19.975 -16.617 1.00 12.38 51 ILE D N 1
ATOM 2361 C CA . ILE D 1 51 ? 2.316 20.709 -17.869 1.00 12.63 51 ILE D CA 1
ATOM 2362 C C . ILE D 1 51 ? 1.259 20.214 -18.852 1.00 11.46 51 ILE D C 1
ATOM 2363 O O . ILE D 1 51 ? 0.659 19.160 -18.649 1.00 10.54 51 ILE D O 1
ATOM 2368 N N . ASN D 1 52 ? 1.023 20.982 -19.907 1.00 11.91 52 ASN D N 1
ATOM 2369 C CA . ASN D 1 52 ? 0.032 20.619 -20.911 1.00 12.22 52 ASN D CA 1
ATOM 2370 C C . ASN D 1 52 ? -1.362 20.434 -20.317 1.00 12.42 52 ASN D C 1
ATOM 2371 O O . ASN D 1 52 ? -2.118 19.543 -20.712 1.00 11.36 52 ASN D O 1
ATOM 2376 N N . TYR D 1 53 ? -1.686 21.290 -19.351 1.00 11.60 53 TYR D N 1
ATOM 2377 C CA . TYR D 1 53 ? -2.988 21.285 -18.696 1.00 10.39 53 TYR D CA 1
ATOM 2378 C C . TYR D 1 53 ? -3.417 19.926 -18.153 1.00 9.74 53 TYR D C 1
ATOM 2379 O O . TYR D 1 53 ? -4.538 19.465 -18.391 1.00 9.59 53 TYR D O 1
ATOM 2388 N N . GLY D 1 54 ? -2.517 19.298 -17.402 1.00 10.02 54 GLY D N 1
ATOM 2389 C CA . GLY D 1 54 ? -2.809 18.003 -16.819 1.00 10.06 54 GLY D CA 1
ATOM 2390 C C . GLY D 1 54 ? -3.024 18.064 -15.317 1.00 11.11 54 GLY D C 1
ATOM 2391 O O . GLY D 1 54 ? -2.618 19.023 -14.653 1.00 11.51 54 GLY D O 1
ATOM 2392 N N . GLY D 1 55 ? -3.675 17.035 -14.785 1.00 11.28 55 GLY D N 1
ATOM 2393 C CA . GLY D 1 55 ? -3.936 16.969 -13.360 1.00 11.81 55 GLY D CA 1
ATOM 2394 C C . GLY D 1 55 ? -5.031 17.893 -12.857 1.00 11.66 55 GLY D C 1
ATOM 2395 O O . GLY D 1 55 ? -5.863 18.386 -13.623 1.00 10.89 55 GLY D O 1
ATOM 2396 N N . ARG D 1 56 ? -5.026 18.120 -11.548 1.00 11.76 56 ARG D N 1
ATOM 2397 C CA . ARG D 1 56 ? -6.012 18.978 -10.909 1.00 11.50 56 ARG D CA 1
ATOM 2398 C C . ARG D 1 56 ? -5.817 20.422 -11.324 1.00 11.33 56 ARG D C 1
ATOM 2399 O O . ARG D 1 56 ? -4.735 20.810 -11.769 1.00 11.20 56 ARG D O 1
ATOM 2407 N N . TYR D 1 57 ? -6.867 21.221 -11.174 1.00 11.54 57 TYR D N 1
ATOM 2408 C CA . TYR D 1 57 ? -6.794 22.621 -11.556 1.00 12.11 57 TYR D CA 1
ATOM 2409 C C . TYR D 1 57 ? -7.578 23.517 -10.618 1.00 12.67 57 TYR D C 1
ATOM 2410 O O . TYR D 1 57 ? -8.456 23.054 -9.885 1.00 11.71 57 TYR D O 1
ATOM 2419 N N . TRP D 1 58 ? -7.246 24.804 -10.655 1.00 12.51 58 TRP D N 1
ATOM 2420 C CA . TRP D 1 58 ? -7.889 25.818 -9.825 1.00 12.45 58 TRP D CA 1
ATOM 2421 C C . TRP D 1 58 ? -8.145 27.052 -10.686 1.00 11.89 58 TRP D C 1
ATOM 2422 O O . TRP D 1 58 ? -7.256 27.503 -11.409 1.00 12.73 58 TRP D O 1
ATOM 2433 N N . ASP D 1 59 ? -9.356 27.598 -10.611 1.00 11.62 59 ASP D N 1
ATOM 2434 C CA . ASP D 1 59 ? -9.708 28.774 -11.403 1.00 12.68 59 ASP D CA 1
ATOM 2435 C C . ASP D 1 59 ? -9.693 30.046 -10.562 1.00 12.93 59 ASP D C 1
ATOM 2436 O O . ASP D 1 59 ? -10.358 30.122 -9.531 1.00 13.30 59 ASP D O 1
ATOM 2441 N N . LEU D 1 60 ? -8.935 31.043 -11.011 1.00 11.74 60 LEU D N 1
ATOM 2442 C CA . LEU D 1 60 ? -8.827 32.307 -10.292 1.00 11.58 60 LEU D CA 1
ATOM 2443 C C . LEU D 1 60 ? -9.288 33.496 -11.124 1.00 10.87 60 LEU D C 1
ATOM 2444 O O . LEU D 1 60 ? -8.839 33.689 -12.254 1.00 9.83 60 LEU D O 1
ATOM 2449 N N . GLY D 1 61 ? -10.177 34.296 -10.547 1.00 10.41 61 GLY D N 1
ATOM 2450 C CA . GLY D 1 61 ? -10.669 35.472 -11.235 1.00 11.11 61 GLY D CA 1
ATOM 2451 C C . GLY D 1 61 ? -9.828 36.683 -10.868 1.00 11.77 61 GLY D C 1
ATOM 2452 O O . GLY D 1 61 ? -8.858 36.556 -10.115 1.00 10.09 61 GLY D O 1
ATOM 2453 N N . PRO D 1 62 ? -10.173 37.875 -11.379 1.00 10.86 62 PRO D N 1
ATOM 2454 C CA . PRO D 1 62 ? -9.427 39.104 -11.089 1.00 12.70 62 PRO D CA 1
ATOM 2455 C C . PRO D 1 62 ? -9.160 39.316 -9.607 1.00 11.55 62 PRO D C 1
ATOM 2456 O O . PRO D 1 62 ? -10.056 39.180 -8.774 1.00 12.25 62 PRO D O 1
ATOM 2460 N N . GLY D 1 63 ? -7.917 39.656 -9.288 1.00 10.08 63 GLY D N 1
ATOM 2461 C CA . GLY D 1 63 ? -7.538 39.883 -7.907 1.00 9.57 63 GLY D CA 1
ATOM 2462 C C . GLY D 1 63 ? -6.082 39.538 -7.679 1.00 10.95 63 GLY D C 1
ATOM 2463 O O . GLY D 1 63 ? -5.369 39.162 -8.614 1.00 9.71 63 GLY D O 1
ATOM 2464 N N . GLU D 1 64 ? -5.627 39.666 -6.437 1.00 10.65 64 GLU D N 1
ATOM 2465 C CA . GLU D 1 64 ? -4.240 39.356 -6.124 1.00 9.81 64 GLU D CA 1
ATOM 2466 C C . GLU D 1 64 ? -4.159 38.292 -5.047 1.00 10.67 64 GLU D C 1
ATOM 2467 O O . GLU D 1 64 ? -4.949 38.277 -4.102 1.00 11.07 64 GLU D O 1
ATOM 2473 N N . TYR D 1 65 ? -3.196 37.395 -5.206 1.00 8.18 65 TYR D N 1
ATOM 2474 C CA . TYR D 1 65 ? -3.008 36.296 -4.275 1.00 10.53 65 TYR D CA 1
ATOM 2475 C C . TYR D 1 65 ? -1.556 36.283 -3.820 1.00 10.04 65 TYR D C 1
ATOM 2476 O O . TYR D 1 65 ? -0.704 35.696 -4.480 1.00 10.16 65 TYR D O 1
ATOM 2485 N N . SER D 1 66 ? -1.286 36.943 -2.694 1.00 9.52 66 SER D N 1
ATOM 2486 C CA . SER D 1 66 ? 0.068 37.033 -2.150 1.00 9.52 66 SER D CA 1
ATOM 2487 C C . SER D 1 66 ? 0.666 35.662 -1.867 1.00 10.25 66 SER D C 1
ATOM 2488 O O . SER D 1 66 ? 1.879 35.519 -1.726 1.00 7.06 66 SER D O 1
ATOM 2491 N N . SER D 1 67 ? -0.202 34.663 -1.773 1.00 10.59 67 SER D N 1
ATOM 2492 C CA . SER D 1 67 ? 0.205 33.284 -1.533 1.00 12.88 67 SER D CA 1
ATOM 2493 C C . SER D 1 67 ? -0.770 32.400 -2.305 1.00 11.42 67 SER D C 1
ATOM 2494 O O . SER D 1 67 ? -1.977 32.513 -2.123 1.00 11.52 67 SER D O 1
ATOM 2497 N N . VAL D 1 68 ? -0.263 31.527 -3.169 1.00 12.27 68 VAL D N 1
ATOM 2498 C CA . VAL D 1 68 ? -1.157 30.662 -3.936 1.00 12.93 68 VAL D CA 1
ATOM 2499 C C . VAL D 1 68 ? -2.025 29.791 -3.025 1.00 13.68 68 VAL D C 1
ATOM 2500 O O . VAL D 1 68 ? -3.154 29.450 -3.367 1.00 13.36 68 VAL D O 1
ATOM 2504 N N . GLU D 1 69 ? -1.509 29.447 -1.854 1.00 15.86 69 GLU D N 1
ATOM 2505 C CA . GLU D 1 69 ? -2.276 28.619 -0.935 1.00 18.37 69 GLU D CA 1
ATOM 2506 C C . GLU D 1 69 ? -3.596 29.266 -0.536 1.00 20.06 69 GLU D C 1
ATOM 2507 O O . GLU D 1 69 ? -4.552 28.570 -0.195 1.00 19.05 69 GLU D O 1
ATOM 2513 N N . SER D 1 70 ? -3.652 30.595 -0.591 1.00 21.85 70 SER D N 1
ATOM 2514 C CA . SER D 1 70 ? -4.876 31.315 -0.254 1.00 23.12 70 SER D CA 1
ATOM 2515 C C . SER D 1 70 ? -5.905 31.025 -1.340 1.00 23.73 70 SER D C 1
ATOM 2516 O O . SER D 1 70 ? -7.108 31.202 -1.142 1.00 24.11 70 SER D O 1
ATOM 2519 N N . ALA D 1 71 ? -5.417 30.585 -2.495 1.00 21.08 71 ALA D N 1
ATOM 2520 C CA . ALA D 1 71 ? -6.285 30.255 -3.615 1.00 19.88 71 ALA D CA 1
ATOM 2521 C C . ALA D 1 71 ? -6.509 28.746 -3.643 1.00 19.03 71 ALA D C 1
ATOM 2522 O O . ALA D 1 71 ? -7.049 28.206 -4.610 1.00 18.31 71 ALA D O 1
ATOM 2524 N N . GLY D 1 72 ? -6.081 28.076 -2.575 1.00 16.29 72 GLY D N 1
ATOM 2525 C CA . GLY D 1 72 ? -6.238 26.634 -2.473 1.00 16.60 72 GLY D CA 1
ATOM 2526 C C . GLY D 1 72 ? -5.252 25.841 -3.314 1.00 14.44 72 GLY D C 1
ATOM 2527 O O . GLY D 1 72 ? -5.404 24.634 -3.483 1.00 15.05 72 GLY D O 1
ATOM 2528 N N . ILE D 1 73 ? -4.227 26.513 -3.825 1.00 12.60 73 ILE D N 1
ATOM 2529 C CA . ILE D 1 73 ? -3.228 25.864 -4.669 1.00 11.75 73 ILE D CA 1
ATOM 2530 C C . ILE D 1 73 ? -1.967 25.514 -3.885 1.00 11.47 73 ILE D C 1
ATOM 2531 O O . ILE D 1 73 ? -1.436 26.349 -3.155 1.00 11.73 73 ILE D O 1
ATOM 2536 N N . PRO D 1 74 ? -1.479 24.267 -4.015 1.00 11.87 74 PRO D N 1
ATOM 2537 C CA . PRO D 1 74 ? -0.264 23.876 -3.293 1.00 11.92 74 PRO D CA 1
ATOM 2538 C C . PRO D 1 74 ? 0.897 24.737 -3.787 1.00 10.90 74 PRO D C 1
ATOM 2539 O O . PRO D 1 74 ? 0.964 25.078 -4.968 1.00 11.03 74 PRO D O 1
ATOM 2543 N N . ASP D 1 75 ? 1.811 25.083 -2.891 1.00 10.88 75 ASP D N 1
ATOM 2544 C CA . ASP D 1 75 ? 2.948 25.912 -3.271 1.00 10.81 75 ASP D CA 1
ATOM 2545 C C . ASP D 1 75 ? 3.884 25.156 -4.215 1.00 10.82 75 ASP D C 1
ATOM 2546 O O . ASP D 1 75 ? 4.009 23.934 -4.129 1.00 9.99 75 ASP D O 1
ATOM 2551 N N . ASN D 1 76 ? 4.527 25.887 -5.122 1.00 10.18 76 ASN D N 1
ATOM 2552 C CA . ASN D 1 76 ? 5.473 25.298 -6.074 1.00 10.07 76 ASN D CA 1
ATOM 2553 C C . ASN D 1 76 ? 4.925 24.105 -6.835 1.00 9.79 76 ASN D C 1
ATOM 2554 O O . ASN D 1 76 ? 5.639 23.125 -7.033 1.00 9.78 76 ASN D O 1
ATOM 2559 N N . SER D 1 77 ? 3.677 24.180 -7.281 1.00 9.24 77 SER D N 1
ATOM 2560 C CA . SER D 1 77 ? 3.094 23.047 -7.983 1.00 10.13 77 SER D CA 1
ATOM 2561 C C . SER D 1 77 ? 2.473 23.364 -9.338 1.00 10.16 77 SER D C 1
ATOM 2562 O O . SER D 1 77 ? 2.185 22.462 -10.107 1.00 9.68 77 SER D O 1
ATOM 2565 N N . ILE D 1 78 ? 2.243 24.634 -9.635 1.00 8.54 78 ILE D N 1
ATOM 2566 C CA . ILE D 1 78 ? 1.649 24.984 -10.922 1.00 9.37 78 ILE D CA 1
ATOM 2567 C C . ILE D 1 78 ? 2.613 24.644 -12.055 1.00 9.14 78 ILE D C 1
ATOM 2568 O O . ILE D 1 78 ? 3.799 24.967 -11.985 1.00 10.64 78 ILE D O 1
ATOM 2573 N N . SER D 1 79 ? 2.109 23.984 -13.095 1.00 9.41 79 SER D N 1
ATOM 2574 C CA . SER D 1 79 ? 2.949 23.614 -14.231 1.00 8.90 79 SER D CA 1
ATOM 2575 C C . SER D 1 79 ? 2.432 24.113 -15.572 1.00 9.61 79 SER D C 1
ATOM 2576 O O . SER D 1 79 ? 3.119 24.006 -16.587 1.00 13.31 79 SER D O 1
ATOM 2579 N N . SER D 1 80 ? 1.217 24.649 -15.581 1.00 9.47 80 SER D N 1
ATOM 2580 C CA . SER D 1 80 ? 0.639 25.200 -16.797 1.00 8.27 80 SER D CA 1
ATOM 2581 C C . SER D 1 80 ? -0.613 25.982 -16.443 1.00 8.92 80 SER D C 1
ATOM 2582 O O . SER D 1 80 ? -1.222 25.759 -15.397 1.00 8.18 80 SER D O 1
ATOM 2585 N N . PHE D 1 81 ? -0.974 26.933 -17.293 1.00 7.84 81 PHE D N 1
ATOM 2586 C CA . PHE D 1 81 ? -2.171 27.724 -17.052 1.00 8.72 81 PHE D CA 1
ATOM 2587 C C . PHE D 1 81 ? -2.670 28.385 -18.325 1.00 8.81 81 PHE D C 1
ATOM 2588 O O . PHE D 1 81 ? -1.892 28.678 -19.236 1.00 9.24 81 PHE D O 1
ATOM 2596 N N . ARG D 1 82 ? -3.980 28.592 -18.391 1.00 10.30 82 ARG D N 1
ATOM 2597 C CA . ARG D 1 82 ? -4.600 29.200 -19.559 1.00 12.34 82 ARG D CA 1
ATOM 2598 C C . ARG D 1 82 ? -5.881 29.932 -19.189 1.00 13.39 82 ARG D C 1
ATOM 2599 O O . ARG D 1 82 ? -6.438 29.731 -18.107 1.00 12.78 82 ARG D O 1
ATOM 2607 N N . GLN D 1 83 ? -6.343 30.779 -20.104 1.00 15.32 83 GLN D N 1
ATOM 2608 C CA . GLN D 1 83 ? -7.561 31.552 -19.903 1.00 16.92 83 GLN D CA 1
ATOM 2609 C C . GLN D 1 83 ? -8.774 30.658 -20.090 1.00 16.84 83 GLN D C 1
ATOM 2610 O O . GLN D 1 83 ? -8.734 29.698 -20.858 1.00 16.23 83 GLN D O 1
ATOM 2616 N N . ILE D 1 84 ? -9.855 30.986 -19.392 1.00 18.38 84 ILE D N 1
ATOM 2617 C CA . ILE D 1 84 ? -11.095 30.232 -19.506 1.00 19.89 84 ILE D CA 1
ATOM 2618 C C . ILE D 1 84 ? -12.273 31.198 -19.502 1.00 21.67 84 ILE D C 1
ATOM 2619 O O . ILE D 1 84 ? -12.034 32.409 -19.298 1.00 22.11 84 ILE D O 1
#

Radius of gyration: 22.5 Å; Cα contacts (8 Å, |Δi|>4): 1010; chains: 4; bounding box: 52×59×59 Å

Nearest PDB structures (foldseek):
  3hz2-assembly4_D  TM=1.012E+00  e=2.812E-17  Methanosarcina acetivoran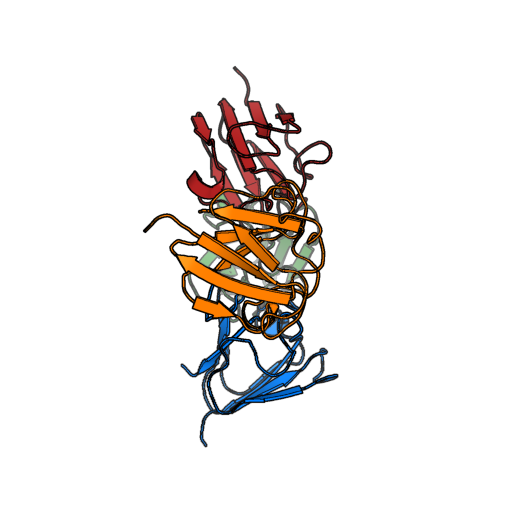s
  1oki-assembly1_B  TM=9.087E-01  e=1.028E-06  Homo sapiens
  8h0r-assembly1_A  TM=8.941E-01  e=9.150E-07  Mus musculus
  1blb-assembly1_B-2  TM=8.844E-01  e=1.223E-06  Bos taurus
  3lwk-assembly1_A-2  TM=8.578E-01  e=5.863E-06  Homo sapiens

Sequence (336 aa):
NAAEVIVYEHVNFGGKSFDATSDQPGAGDNLNDKISSIKVKSGTWRFYEYINYGGRYWDLGPGEYSSVESAGIPDNSISSFRQINAAEVIVYEHVNFGGKSFDATSDQPGAGDNLNDKISSIKVKSGTWRFYEYINYGGRYWDLGPGEYSSVESAGIPDNSISSFRQINAAEVIVYEHVNFGGKSFDATSDQPGAGDNLNDKISSIKVKSGTWRFYEYINYGGRYWDLGPGEYSSVESAGIPDNSISSFRQINAAEVIVYEHVNFGGKSFDATSDQPGAGDNLNDKISSIKVKSGTWRFYEYINYGGRYWDLGPGEYSSVESAGIPDNSISSFRQI

Organism: Methanosarcina acetivorans (strain ATCC 35395 / DSM 2834 / JCM 12185 / C2A) (NCBI:txid188937)